Protein AF-A0A7S3C8H6-F1 (afdb_monomer_lite)

Foldseek 3Di:
DVVVVVVVVVVVVVVVVVVVVVVVVVVVVVVVVVVVVVVVVVVVVVVVVVVVVVVVVVLVVVVVVVVVVVVVVVVVVVVVVVVVVVVVVVVVVVVVVVVVVVVVVVVCLCPPPPNPPPDDDDDDDDDDDDDDDPDDDDDDDDDDDDDDDDDDDDDDDDDDDDDDDDDDDDPDPDDDDPCVVVVPDD

Organism: NCBI:txid1461544

Sequence (186 aa):
DGQLEDALVQLSAAIEKSDRVEREAAAARAECKLKDGKIAQMLQDLQQIRESNQALYKSKELLQRAMLEQVNDVRQRLDHAGNQNRELEATVYRQRETERVLKDMIRSTNNSPLAPRAVAPRQQPAAASVAEQLAFPSPVPGVAGPSPTFGAPTADPAVATTPAPAAAEDGSLHFPSLEQLAGIDK

Secondary structure (DSSP, 8-state):
-HHHHHHHHHHHHHHHHHHHHHHHHHHHHHHHHHHHHHHHHHHHHHHHHHHHHHHHHHHHHHHHHHHHHHHHHHHHHHHHHHHHHHHHHHHHHHHHHHHHHHHHHHHHHHTSTTS--------PPP-------------------PPPP------------PPPPPP-------PPPHHHHTT---

Radius of gyration: 49.17 Å; chains: 1; bounding box: 116×60×140 Å

pLDDT: mean 75.99, std 24.12, range [30.47, 98.06]

Structure (mmCIF, N/CA/C/O backbone):
data_AF-A0A7S3C8H6-F1
#
_entry.id   AF-A0A7S3C8H6-F1
#
loop_
_atom_site.group_PDB
_atom_site.id
_atom_site.type_symbol
_atom_site.label_atom_id
_atom_site.label_alt_id
_atom_site.label_comp_id
_atom_site.label_asym_id
_atom_site.label_entity_id
_atom_site.label_seq_id
_atom_site.pdbx_PDB_ins_code
_atom_site.Cartn_x
_atom_site.Cartn_y
_atom_site.Cartn_z
_atom_site.occupancy
_atom_site.B_iso_or_equiv
_atom_site.auth_seq_id
_atom_site.auth_comp_id
_atom_site.auth_asym_id
_atom_site.auth_atom_id
_atom_site.pdbx_PDB_model_num
ATOM 1 N N . ASP A 1 1 ? -44.732 -19.591 76.474 1.00 58.56 1 ASP A N 1
ATOM 2 C CA . ASP A 1 1 ? -43.485 -18.809 76.347 1.00 58.56 1 ASP A CA 1
ATOM 3 C C . ASP A 1 1 ? -42.562 -19.279 75.217 1.00 58.56 1 ASP A C 1
ATOM 5 O O . ASP A 1 1 ? -42.140 -18.430 74.450 1.00 58.56 1 ASP A O 1
ATOM 9 N N . GLY A 1 2 ? -42.352 -20.583 74.976 1.00 74.75 2 GLY A N 1
ATOM 10 C CA . GLY A 1 2 ? -41.420 -21.053 73.920 1.00 74.75 2 GLY A CA 1
ATOM 11 C C . GLY A 1 2 ? -41.734 -20.703 72.446 1.00 74.75 2 GLY A C 1
ATOM 12 O O . GLY A 1 2 ? -40.825 -20.667 71.629 1.00 74.75 2 GLY A O 1
ATOM 13 N N . GLN A 1 3 ? -42.982 -20.384 72.073 1.00 84.38 3 GLN A N 1
ATOM 14 C CA . GLN A 1 3 ? -43.323 -20.050 70.672 1.00 84.38 3 GLN A CA 1
ATOM 15 C C . GLN A 1 3 ? -42.787 -18.686 70.203 1.00 84.38 3 GLN A C 1
ATOM 17 O O . GLN A 1 3 ? -42.597 -18.479 69.006 1.00 84.38 3 GLN A O 1
ATOM 22 N N . LEU A 1 4 ? -42.566 -17.746 71.129 1.00 88.56 4 LEU A N 1
ATOM 23 C CA . LEU A 1 4 ? -42.051 -16.416 70.798 1.00 88.56 4 LEU A CA 1
ATOM 24 C C . LEU A 1 4 ? -40.545 -16.467 70.511 1.00 88.56 4 LEU A C 1
ATOM 26 O O . LEU A 1 4 ? -40.073 -15.829 69.575 1.00 88.56 4 LEU A O 1
ATOM 30 N N . GLU A 1 5 ? -39.802 -17.249 71.294 1.00 90.19 5 GLU A N 1
ATOM 31 C CA . GLU A 1 5 ? -38.362 -17.449 71.108 1.00 90.19 5 GLU A CA 1
ATOM 32 C C . GLU A 1 5 ? -38.074 -18.147 69.776 1.00 90.19 5 GLU A C 1
ATOM 34 O O . GLU A 1 5 ? -37.244 -17.665 69.007 1.00 90.19 5 GLU A O 1
ATOM 39 N N . ASP A 1 6 ? -38.835 -19.191 69.437 1.00 91.44 6 ASP A N 1
ATOM 40 C CA . ASP A 1 6 ? -38.729 -19.855 68.134 1.00 91.44 6 ASP A CA 1
ATOM 41 C C . ASP A 1 6 ? -39.028 -18.896 66.971 1.00 91.44 6 ASP A C 1
ATOM 43 O O . ASP A 1 6 ? -38.329 -18.908 65.955 1.00 91.44 6 ASP A O 1
ATOM 47 N N . ALA A 1 7 ? -40.031 -18.024 67.116 1.00 91.25 7 ALA A N 1
ATOM 48 C CA . ALA A 1 7 ? -40.353 -17.019 66.105 1.00 91.25 7 ALA A CA 1
ATOM 49 C C . ALA A 1 7 ? -39.234 -15.974 65.945 1.00 91.25 7 ALA A C 1
ATOM 51 O O . ALA A 1 7 ? -38.925 -15.577 64.822 1.00 91.25 7 ALA A O 1
ATOM 52 N N . LEU A 1 8 ? -38.594 -15.554 67.041 1.00 92.44 8 LEU A N 1
ATOM 53 C CA . LEU A 1 8 ? -37.462 -14.624 67.007 1.00 92.44 8 LEU A CA 1
ATOM 54 C C . LEU A 1 8 ? -36.222 -15.250 66.359 1.00 92.44 8 LEU A C 1
ATOM 56 O O . LEU A 1 8 ? -35.563 -14.588 65.559 1.00 92.44 8 LEU A O 1
ATOM 60 N N . VAL A 1 9 ? -35.939 -16.524 66.639 1.00 94.31 9 VAL A N 1
ATOM 61 C CA . VAL A 1 9 ? -34.836 -17.273 66.011 1.00 94.31 9 VAL A CA 1
ATOM 62 C C . VAL A 1 9 ? -35.085 -17.478 64.514 1.00 94.31 9 VAL A C 1
ATOM 64 O O . VAL A 1 9 ? -34.176 -17.337 63.696 1.00 94.31 9 VAL A O 1
ATOM 67 N N . GLN A 1 10 ? -36.324 -17.773 64.116 1.00 94.38 10 GLN A N 1
ATOM 68 C CA . GLN A 1 10 ? -36.679 -17.868 62.698 1.00 94.38 10 GLN A CA 1
ATOM 69 C C . GLN A 1 10 ? -36.576 -16.515 61.994 1.00 94.38 10 GLN A C 1
ATOM 71 O O . GLN A 1 10 ? -36.103 -16.452 60.858 1.00 94.38 10 GLN A O 1
ATOM 76 N N . LEU A 1 11 ? -36.978 -15.432 62.664 1.00 94.50 11 LEU A N 1
ATOM 77 C CA . LEU A 1 11 ? -36.871 -14.081 62.127 1.00 94.50 11 LEU A CA 1
ATOM 78 C C . LEU A 1 11 ? -35.406 -13.668 61.945 1.00 94.50 11 LEU A C 1
ATOM 80 O O . LEU A 1 11 ? -35.062 -13.146 60.888 1.00 94.50 11 LEU A O 1
ATOM 84 N N . SER A 1 12 ? -34.529 -13.940 62.918 1.00 94.38 12 SER A N 1
ATOM 85 C CA . SER A 1 12 ? -33.100 -13.629 62.788 1.00 94.38 12 SER A CA 1
ATOM 86 C C . SER A 1 12 ? -32.453 -14.424 61.653 1.00 94.38 12 SER A C 1
ATOM 88 O O . SER A 1 12 ? -31.771 -13.842 60.812 1.00 94.38 12 SER A O 1
ATOM 90 N N . ALA A 1 13 ? -32.751 -15.723 61.545 1.00 95.19 13 ALA A N 1
ATOM 91 C CA . ALA A 1 13 ? -32.271 -16.557 60.445 1.00 95.19 13 ALA A CA 1
ATOM 92 C C . ALA A 1 13 ? -32.800 -16.088 59.074 1.00 95.19 13 ALA A C 1
ATOM 94 O O . ALA A 1 13 ? -32.085 -16.147 58.070 1.00 95.19 13 ALA A O 1
ATOM 95 N N . ALA A 1 14 ? -34.043 -15.602 59.012 1.00 95.38 14 ALA A N 1
ATOM 96 C CA . ALA A 1 14 ? -34.623 -15.046 57.793 1.00 95.38 14 ALA A CA 1
ATOM 97 C C . ALA A 1 14 ? -33.958 -13.722 57.386 1.00 95.38 14 ALA A C 1
ATOM 99 O O . ALA A 1 14 ? -33.688 -13.530 56.200 1.00 95.38 14 ALA A O 1
ATOM 100 N N . ILE A 1 15 ? -33.648 -12.847 58.348 1.00 95.12 15 ILE A N 1
ATOM 101 C CA . ILE A 1 15 ? -32.925 -11.590 58.108 1.00 95.12 15 ILE A CA 1
ATOM 102 C C . ILE A 1 15 ? -31.514 -11.883 57.590 1.00 95.12 15 ILE A C 1
ATOM 104 O O . ILE A 1 15 ? -31.138 -11.378 56.537 1.00 95.12 15 ILE A O 1
ATOM 108 N N . GLU A 1 16 ? -30.765 -12.771 58.246 1.00 95.81 16 GLU A N 1
ATOM 109 C CA . GLU A 1 16 ? -29.417 -13.151 57.800 1.00 95.81 16 GLU A CA 1
ATOM 110 C C . GLU A 1 16 ? -29.418 -13.760 56.391 1.00 95.81 16 GLU A C 1
ATOM 112 O O . GLU A 1 16 ? -28.538 -13.479 55.570 1.00 95.81 16 GLU A O 1
ATOM 117 N N . LYS A 1 17 ? -30.430 -14.579 56.080 1.00 96.69 17 LYS A N 1
ATOM 118 C CA . LYS A 1 17 ? -30.614 -15.133 54.738 1.00 96.69 17 LYS A CA 1
ATOM 119 C C . LYS A 1 17 ? -30.948 -14.044 53.717 1.00 96.69 17 LYS A C 1
ATOM 121 O O . LYS A 1 17 ? -30.407 -14.090 52.614 1.00 96.69 17 LYS A O 1
ATOM 126 N N . SER A 1 18 ? -31.807 -13.086 54.067 1.00 95.81 18 SER A N 1
ATOM 127 C CA . SER A 1 18 ? -32.151 -11.949 53.203 1.00 95.81 18 SER A CA 1
ATOM 128 C C . SER A 1 18 ? -30.911 -11.120 52.883 1.00 95.81 18 SER A C 1
ATOM 130 O O . SER A 1 18 ? -30.583 -10.941 51.713 1.00 95.81 18 SER A O 1
ATOM 132 N N . ASP A 1 19 ? -30.149 -10.736 53.907 1.00 96.62 19 ASP A N 1
ATOM 133 C CA . ASP A 1 19 ? -28.896 -9.993 53.772 1.00 96.62 19 ASP A CA 1
ATOM 134 C C . ASP A 1 19 ? -27.895 -10.712 52.861 1.00 96.62 19 ASP A C 1
ATOM 136 O O . ASP A 1 19 ? -27.212 -10.098 52.036 1.00 96.62 19 ASP A O 1
ATOM 140 N N . ARG A 1 20 ? -27.787 -12.038 52.997 1.00 96.00 20 ARG A N 1
ATOM 141 C CA . ARG A 1 20 ? -26.909 -12.844 52.148 1.00 96.00 20 ARG A CA 1
ATOM 142 C C . ARG A 1 20 ? -27.362 -12.828 50.689 1.00 96.00 20 ARG A C 1
ATOM 144 O O . ARG A 1 20 ? -26.534 -12.595 49.809 1.00 96.00 20 ARG A O 1
ATOM 151 N N . VAL A 1 21 ? -28.653 -13.036 50.436 1.00 96.56 21 VAL A N 1
ATOM 152 C CA . VAL A 1 21 ? -29.222 -13.009 49.080 1.00 96.56 21 VAL A CA 1
ATOM 153 C C . VAL A 1 21 ? -29.066 -11.625 48.449 1.00 96.56 21 VAL A C 1
ATOM 155 O O . VAL A 1 21 ? -28.724 -11.526 47.272 1.00 96.56 21 VAL A O 1
ATOM 158 N N . GLU A 1 22 ? -29.244 -10.549 49.215 1.00 95.38 22 GLU A N 1
ATOM 159 C CA . GLU A 1 22 ? -29.047 -9.182 48.729 1.00 95.38 22 GLU A CA 1
ATOM 160 C C . GLU A 1 22 ? -27.595 -8.914 48.316 1.00 95.38 22 GLU A C 1
ATOM 162 O O . GLU A 1 22 ? -27.355 -8.347 47.245 1.00 95.38 22 GLU A O 1
ATOM 167 N N . ARG A 1 23 ? -26.615 -9.376 49.105 1.00 95.62 23 ARG A N 1
ATOM 168 C CA . ARG A 1 23 ? -25.189 -9.263 48.751 1.00 95.62 23 ARG A CA 1
ATOM 169 C C . ARG A 1 23 ? -24.839 -10.085 47.512 1.00 95.62 23 ARG A C 1
ATOM 171 O O . ARG A 1 23 ? -24.146 -9.579 46.630 1.00 95.62 23 ARG A O 1
ATOM 178 N N . GLU A 1 24 ? -25.329 -11.319 47.418 1.00 96.00 24 GLU A N 1
ATOM 179 C CA . GLU A 1 24 ? -25.112 -12.187 46.253 1.00 96.00 24 GLU A CA 1
ATOM 180 C C . GLU A 1 24 ? -25.743 -11.581 44.984 1.00 96.00 24 GLU A C 1
ATOM 182 O O . GLU A 1 24 ? -25.100 -11.521 43.934 1.00 96.00 24 GLU A O 1
ATOM 187 N N . ALA A 1 25 ? -26.953 -11.021 45.084 1.00 94.38 25 ALA A N 1
ATOM 188 C CA . ALA A 1 25 ? -27.612 -10.327 43.980 1.00 94.38 25 ALA A CA 1
ATOM 189 C C . ALA A 1 25 ? -26.869 -9.045 43.563 1.00 94.38 25 ALA A C 1
ATOM 191 O O . ALA A 1 25 ? -26.751 -8.756 42.368 1.00 94.38 25 ALA A O 1
ATOM 192 N N . ALA A 1 26 ? -26.345 -8.272 44.519 1.00 94.25 26 ALA A N 1
ATOM 193 C CA . ALA A 1 26 ? -25.532 -7.092 44.233 1.00 94.25 26 ALA A CA 1
ATOM 194 C C . ALA A 1 26 ? -24.217 -7.463 43.523 1.00 94.25 26 ALA A C 1
ATOM 196 O O . ALA A 1 26 ? -23.859 -6.822 42.531 1.00 94.25 26 ALA A O 1
ATOM 197 N N . ALA A 1 27 ? -23.544 -8.527 43.973 1.00 94.38 27 ALA A N 1
ATOM 198 C CA . ALA A 1 27 ? -22.334 -9.047 43.342 1.00 94.38 27 ALA A CA 1
ATOM 199 C C . ALA A 1 27 ? -22.601 -9.534 41.907 1.00 94.38 27 ALA A C 1
ATOM 201 O O . ALA A 1 27 ? -21.894 -9.133 40.983 1.00 94.38 27 ALA A O 1
ATOM 202 N N . ALA A 1 28 ? -23.673 -10.303 41.690 1.00 93.25 28 ALA A N 1
ATOM 203 C CA . ALA A 1 28 ? -24.062 -10.777 40.361 1.00 93.25 28 ALA A CA 1
ATOM 204 C C . ALA A 1 28 ? -24.385 -9.620 39.395 1.00 93.25 28 ALA A C 1
ATOM 206 O O . ALA A 1 28 ? -23.991 -9.645 38.226 1.00 93.25 28 ALA A O 1
ATOM 207 N N . ARG A 1 29 ? -25.055 -8.562 39.878 1.00 93.31 29 ARG A N 1
ATOM 208 C CA . ARG A 1 29 ? -25.313 -7.343 39.087 1.00 93.31 29 ARG A CA 1
ATOM 209 C C . ARG A 1 29 ? -24.022 -6.612 38.722 1.00 93.31 29 ARG A C 1
ATOM 211 O O . ARG A 1 29 ? -23.906 -6.125 37.598 1.00 93.31 29 ARG A O 1
ATOM 218 N N . ALA A 1 30 ? -23.066 -6.517 39.646 1.00 90.38 30 ALA A N 1
ATOM 219 C CA . ALA A 1 30 ? -21.764 -5.909 39.376 1.00 90.38 30 ALA A CA 1
ATOM 220 C C . ALA A 1 30 ? -20.972 -6.711 38.329 1.00 90.38 30 ALA A C 1
ATOM 222 O O . ALA A 1 30 ? -20.399 -6.126 37.411 1.00 90.38 30 ALA A O 1
ATOM 223 N N . GLU A 1 31 ? -21.006 -8.044 38.410 1.00 93.31 31 GLU A N 1
ATOM 224 C CA . GLU A 1 31 ? -20.368 -8.926 37.431 1.00 93.31 31 GLU A CA 1
ATOM 225 C C . GLU A 1 31 ? -20.998 -8.793 36.036 1.00 93.31 31 GLU A C 1
ATOM 227 O O . GLU A 1 31 ? -20.271 -8.705 35.046 1.00 93.31 31 GLU A O 1
ATOM 232 N N . CYS A 1 32 ? -22.332 -8.711 35.943 1.00 91.06 32 CYS A N 1
ATOM 233 C CA . CYS A 1 32 ? -23.019 -8.482 34.667 1.00 91.06 32 CYS A CA 1
ATOM 234 C C . CYS A 1 32 ? -22.600 -7.151 34.034 1.00 91.06 32 CYS A C 1
ATOM 236 O O . CYS A 1 32 ? -22.175 -7.141 32.885 1.00 91.06 32 CYS A O 1
ATOM 238 N N . LYS A 1 33 ? -22.591 -6.052 34.802 1.00 92.75 33 LYS A N 1
ATOM 239 C CA . LYS A 1 33 ? -22.133 -4.741 34.303 1.00 92.75 33 LYS A CA 1
ATOM 240 C C . LYS A 1 33 ? -20.695 -4.778 33.786 1.00 92.75 33 LYS A C 1
ATOM 242 O O . LYS A 1 33 ? -20.380 -4.150 32.779 1.00 92.75 33 LYS A O 1
ATOM 247 N N . LEU A 1 34 ? -19.814 -5.511 34.468 1.00 92.00 34 LEU A N 1
ATOM 248 C CA . LEU A 1 34 ? -18.423 -5.663 34.046 1.00 92.00 34 LEU A CA 1
ATOM 249 C C . LEU A 1 34 ? -18.308 -6.482 32.752 1.00 92.00 34 LEU A C 1
ATOM 251 O O . LEU A 1 34 ? -17.488 -6.156 31.893 1.00 92.00 34 LEU A O 1
ATOM 255 N N . LYS A 1 35 ? -19.134 -7.522 32.587 1.00 94.69 35 LYS A N 1
ATOM 256 C CA . LYS A 1 35 ? -19.230 -8.287 31.334 1.00 94.69 35 LYS A CA 1
ATOM 257 C C . LYS A 1 35 ? -19.767 -7.424 30.192 1.00 94.69 35 LYS A C 1
ATOM 259 O O . LYS A 1 35 ? -19.157 -7.422 29.127 1.00 94.69 35 LYS A O 1
ATOM 264 N N . ASP A 1 36 ? -20.813 -6.639 30.428 1.00 93.69 36 ASP A N 1
ATOM 265 C CA . ASP A 1 36 ? -21.378 -5.724 29.431 1.00 93.69 36 ASP A CA 1
ATOM 266 C C . ASP A 1 36 ? -20.353 -4.672 28.990 1.00 93.69 36 ASP A C 1
ATOM 268 O O . ASP A 1 36 ? -20.195 -4.421 27.797 1.00 93.69 36 ASP A O 1
ATOM 272 N N . GLY A 1 37 ? -19.576 -4.126 29.933 1.00 95.00 37 GLY A N 1
ATOM 273 C CA . GLY A 1 37 ? -18.468 -3.219 29.627 1.00 95.00 37 GLY A CA 1
ATOM 274 C C . GLY A 1 37 ? -17.391 -3.864 28.746 1.00 95.00 37 GLY A C 1
ATOM 275 O O . GLY A 1 37 ? -16.933 -3.253 27.784 1.00 95.00 37 GLY A O 1
ATOM 276 N N . LYS A 1 38 ? -17.024 -5.126 29.015 1.00 96.31 38 LYS A N 1
ATOM 277 C CA . LYS A 1 38 ? -16.085 -5.881 28.165 1.00 96.31 38 LYS A CA 1
ATOM 278 C C . LYS A 1 38 ? -16.643 -6.135 26.766 1.00 96.31 38 LYS A C 1
ATOM 280 O O . LYS A 1 38 ? -15.900 -6.025 25.796 1.00 96.31 38 LYS A O 1
ATOM 285 N N . ILE A 1 39 ? -17.932 -6.456 26.653 1.00 95.69 39 ILE A N 1
ATOM 286 C CA . ILE A 1 39 ? -18.596 -6.655 25.358 1.00 95.69 39 ILE A CA 1
ATOM 287 C C . ILE A 1 39 ? -18.603 -5.345 24.565 1.00 95.69 39 ILE A C 1
ATOM 289 O O . ILE A 1 39 ? -18.250 -5.352 23.389 1.00 95.69 39 ILE A O 1
ATOM 293 N N . ALA A 1 40 ? -18.938 -4.220 25.202 1.00 95.88 40 ALA A N 1
ATOM 294 C CA . ALA A 1 40 ? -18.907 -2.908 24.561 1.00 95.88 40 ALA A CA 1
ATOM 295 C C . ALA A 1 40 ? -17.503 -2.558 24.041 1.00 95.88 40 ALA A C 1
ATOM 297 O O . ALA A 1 40 ? -17.369 -2.151 22.887 1.00 95.88 40 ALA A O 1
ATOM 298 N N . GLN A 1 41 ? -16.459 -2.802 24.843 1.00 96.44 41 GLN A N 1
ATOM 299 C CA . GLN A 1 41 ? -15.074 -2.600 24.413 1.00 96.44 41 GLN A CA 1
ATOM 300 C C . GLN A 1 41 ? -14.710 -3.499 23.224 1.00 96.44 41 GLN A C 1
ATOM 302 O O . GLN A 1 41 ? -14.204 -3.010 22.221 1.00 96.44 41 GLN A O 1
ATOM 307 N N . MET A 1 42 ? -15.031 -4.797 23.285 1.00 96.12 42 MET A N 1
ATOM 308 C CA . MET A 1 42 ? -14.771 -5.719 22.172 1.00 96.12 42 MET A CA 1
ATOM 309 C C . MET A 1 42 ? -15.471 -5.290 20.878 1.00 96.12 42 MET A C 1
ATOM 311 O O . MET A 1 42 ? -14.911 -5.448 19.795 1.00 96.12 42 MET A O 1
ATOM 315 N N . LEU A 1 43 ? -16.695 -4.762 20.964 1.00 97.00 43 LEU A N 1
ATOM 316 C CA . LEU A 1 43 ? -17.415 -4.253 19.795 1.00 97.00 43 LEU A CA 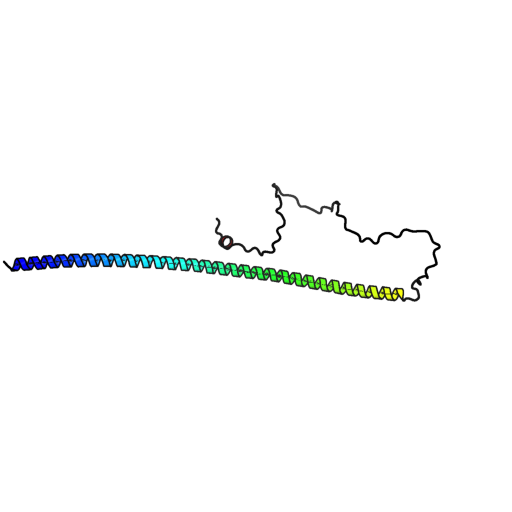1
ATOM 317 C C . LEU A 1 43 ? -16.726 -3.021 19.199 1.00 97.00 43 LEU A C 1
ATOM 319 O O . LEU A 1 43 ? -16.610 -2.933 17.976 1.00 97.00 43 LEU A O 1
ATOM 323 N N . GLN A 1 44 ? -16.232 -2.113 20.043 1.00 97.31 44 GLN A N 1
ATOM 324 C CA . GLN A 1 44 ? -15.459 -0.953 19.605 1.00 97.31 44 GLN A CA 1
ATOM 325 C C . GLN A 1 44 ? -14.141 -1.374 18.940 1.00 97.31 44 GLN A C 1
ATOM 327 O O . GLN A 1 44 ? -13.836 -0.908 17.841 1.00 97.31 44 GLN A O 1
ATOM 332 N N . ASP A 1 45 ? -13.409 -2.313 19.542 1.00 97.00 45 ASP A N 1
ATOM 333 C CA . ASP A 1 45 ? -12.158 -2.839 18.990 1.00 97.00 45 ASP A CA 1
ATOM 334 C C . ASP A 1 45 ? -12.398 -3.508 17.626 1.00 97.00 45 ASP A C 1
ATOM 336 O O . ASP A 1 45 ? -11.672 -3.264 16.661 1.00 97.00 45 ASP A O 1
ATOM 340 N N . LEU A 1 46 ? -13.464 -4.311 17.498 1.00 96.88 46 LEU A N 1
ATOM 341 C CA . LEU A 1 46 ? -13.847 -4.931 16.226 1.00 96.88 46 LEU A CA 1
ATOM 342 C C . LEU A 1 46 ? -14.190 -3.896 15.153 1.00 96.88 46 LEU A C 1
ATOM 344 O O . LEU A 1 46 ? -13.865 -4.102 13.981 1.00 96.88 46 LEU A O 1
ATOM 348 N N . GLN A 1 47 ? -14.844 -2.796 15.524 1.00 97.50 47 GLN A N 1
ATOM 349 C CA . GLN A 1 47 ? -15.125 -1.709 14.594 1.00 97.50 47 GLN A CA 1
ATOM 350 C C . GLN A 1 47 ? -13.833 -1.026 14.132 1.00 97.50 47 GLN A C 1
ATOM 352 O O . GLN A 1 47 ? -13.621 -0.893 12.926 1.00 97.50 47 GLN A O 1
ATOM 357 N N . GLN A 1 48 ? -12.930 -0.698 15.056 1.00 97.44 48 GLN A N 1
ATOM 358 C CA . GLN A 1 48 ? -11.641 -0.091 14.726 1.00 97.44 48 GLN A CA 1
ATOM 359 C C . GLN A 1 48 ? -10.791 -1.007 13.830 1.00 97.44 48 GLN A C 1
ATOM 361 O O . GLN A 1 48 ? -10.186 -0.551 12.859 1.00 97.44 48 GLN A O 1
ATOM 366 N N . ILE A 1 49 ? -10.791 -2.318 14.093 1.00 96.94 49 ILE A N 1
ATOM 367 C CA . ILE A 1 49 ? -10.118 -3.312 13.246 1.00 96.94 49 ILE A CA 1
ATOM 368 C C . ILE A 1 49 ? -10.722 -3.326 11.836 1.00 96.94 49 ILE A C 1
ATOM 370 O O . ILE A 1 49 ? -9.985 -3.418 10.852 1.00 96.94 49 ILE A O 1
ATOM 374 N N . ARG A 1 50 ? -12.050 -3.241 11.696 1.00 97.50 50 ARG A N 1
ATOM 375 C CA . ARG A 1 50 ? -12.701 -3.185 10.375 1.00 97.50 50 ARG A CA 1
ATOM 376 C C . ARG A 1 50 ? -12.313 -1.925 9.608 1.00 97.50 50 ARG A C 1
ATOM 378 O O . ARG A 1 50 ? -11.967 -2.027 8.433 1.00 97.50 50 ARG A O 1
ATOM 385 N N . GLU A 1 51 ? -12.331 -0.771 10.265 1.00 96.50 51 GLU A N 1
ATOM 386 C CA . GLU A 1 51 ? -11.950 0.515 9.668 1.00 96.50 51 GLU A CA 1
ATOM 387 C C . GLU A 1 51 ? -10.472 0.519 9.246 1.00 96.50 51 GLU A C 1
ATOM 389 O O . GLU A 1 51 ? -10.148 0.874 8.110 1.00 96.50 51 GLU A O 1
ATOM 394 N N . SER A 1 52 ? -9.583 0.019 10.111 1.00 96.75 52 SER A N 1
ATOM 395 C CA . SER A 1 52 ? -8.156 -0.145 9.814 1.00 96.75 52 SER A CA 1
ATOM 396 C C . SER A 1 52 ? -7.925 -1.062 8.609 1.00 96.75 52 SER A C 1
ATOM 398 O O . SER A 1 52 ? -7.212 -0.694 7.674 1.00 96.75 52 SER A O 1
ATOM 400 N N . ASN A 1 53 ? -8.592 -2.219 8.562 1.00 97.56 53 ASN A N 1
ATOM 401 C CA . ASN A 1 53 ? -8.498 -3.121 7.415 1.00 97.56 53 ASN A CA 1
ATOM 402 C C . ASN A 1 53 ? -9.006 -2.466 6.126 1.00 97.56 53 ASN A C 1
ATOM 404 O O . ASN A 1 53 ? -8.381 -2.612 5.077 1.00 97.56 53 ASN A O 1
ATOM 408 N N . GLN A 1 54 ? -10.107 -1.714 6.180 1.00 96.94 54 GLN A N 1
ATOM 409 C CA . GLN A 1 54 ? -10.620 -1.002 5.011 1.00 96.94 54 GLN A CA 1
ATOM 410 C C . GLN A 1 54 ? -9.615 0.036 4.488 1.00 96.94 54 GLN A C 1
ATOM 412 O O . GLN A 1 54 ? -9.438 0.156 3.273 1.00 96.94 54 GLN A O 1
ATOM 417 N N . ALA A 1 55 ? -8.939 0.764 5.379 1.00 94.69 55 ALA A N 1
ATOM 418 C CA . ALA A 1 55 ? -7.879 1.697 5.005 1.00 94.69 55 ALA A CA 1
ATOM 419 C C . ALA A 1 55 ? -6.686 0.975 4.355 1.00 94.69 55 ALA A C 1
ATOM 421 O O . ALA A 1 55 ? -6.207 1.407 3.304 1.00 94.69 55 ALA A O 1
ATOM 422 N N . LEU A 1 56 ? -6.267 -0.165 4.914 1.00 96.25 56 LEU A N 1
ATOM 423 C CA . LEU A 1 56 ? -5.204 -0.997 4.344 1.00 96.25 56 LEU A CA 1
ATOM 424 C C . LEU A 1 56 ? -5.555 -1.505 2.942 1.00 96.25 56 LEU A C 1
ATOM 426 O O . LEU A 1 56 ? -4.711 -1.450 2.049 1.00 96.25 56 LEU A O 1
ATOM 430 N N . TYR A 1 57 ? -6.795 -1.946 2.708 1.00 97.00 57 TYR A N 1
ATOM 431 C CA . TYR A 1 57 ? -7.230 -2.369 1.373 1.00 97.00 57 TYR A CA 1
ATOM 432 C C . TYR A 1 57 ? -7.177 -1.225 0.357 1.00 97.00 57 TYR A C 1
ATOM 434 O O . TYR A 1 57 ? -6.638 -1.408 -0.733 1.00 97.00 57 TYR A O 1
ATOM 442 N N . LYS A 1 58 ? -7.658 -0.032 0.724 1.00 96.56 58 LYS A N 1
ATOM 443 C CA . LYS A 1 58 ? -7.587 1.151 -0.148 1.00 96.56 58 LYS A CA 1
ATOM 444 C C . LYS A 1 58 ? -6.140 1.532 -0.470 1.00 96.56 58 LYS A C 1
ATOM 446 O O . LYS A 1 58 ? -5.813 1.765 -1.630 1.00 96.56 58 LYS A O 1
ATOM 451 N N . SER A 1 59 ? -5.269 1.554 0.539 1.00 96.00 59 SER A N 1
ATOM 452 C CA . SER A 1 59 ? -3.842 1.846 0.359 1.00 96.00 59 SER A CA 1
ATOM 453 C C . SER A 1 59 ? -3.163 0.810 -0.542 1.00 96.00 59 SER A C 1
ATOM 455 O O . SER A 1 59 ? -2.447 1.176 -1.473 1.00 96.00 59 SER A O 1
ATOM 457 N N . LYS A 1 60 ? -3.462 -0.481 -0.344 1.00 96.94 60 LYS A N 1
ATOM 458 C CA . LYS A 1 60 ? -2.972 -1.567 -1.199 1.00 96.94 60 LYS A CA 1
ATOM 459 C C . LYS A 1 60 ? -3.392 -1.377 -2.656 1.00 96.94 60 LYS A C 1
ATOM 461 O O . LYS A 1 60 ? -2.557 -1.532 -3.540 1.00 96.94 60 LYS A O 1
ATOM 466 N N . GLU A 1 61 ? -4.655 -1.053 -2.919 1.00 97.06 61 GLU A N 1
ATOM 467 C CA . GLU A 1 61 ? -5.134 -0.825 -4.288 1.00 97.06 61 GLU A CA 1
ATOM 468 C C . GLU A 1 61 ? -4.446 0.372 -4.949 1.00 97.06 61 GLU A C 1
ATOM 470 O O . GLU A 1 61 ? -4.057 0.290 -6.114 1.00 97.06 61 GLU A O 1
ATOM 475 N N . LEU A 1 62 ? -4.260 1.470 -4.212 1.00 96.75 62 LEU A N 1
ATOM 476 C CA . LEU A 1 62 ? -3.542 2.644 -4.711 1.00 96.75 62 LEU A CA 1
ATOM 477 C C . LEU A 1 62 ? -2.086 2.312 -5.040 1.00 96.75 62 LEU A C 1
ATOM 479 O O . LEU A 1 62 ? -1.619 2.646 -6.127 1.00 96.75 62 LEU A O 1
ATOM 483 N N . LEU A 1 63 ? -1.398 1.591 -4.152 1.00 97.62 63 LEU A N 1
ATOM 484 C CA . LEU A 1 63 ? -0.029 1.143 -4.390 1.00 97.62 63 LEU A CA 1
ATOM 485 C C . LEU A 1 63 ? 0.054 0.234 -5.620 1.00 97.62 63 LEU A C 1
ATOM 487 O O . LEU A 1 63 ? 0.922 0.420 -6.466 1.00 97.62 63 LEU A O 1
ATOM 491 N N . GLN A 1 64 ? -0.868 -0.720 -5.761 1.00 97.88 64 GLN A N 1
ATOM 492 C CA . GLN A 1 64 ? -0.910 -1.602 -6.928 1.00 97.88 64 GLN A CA 1
ATOM 493 C C . GLN A 1 64 ? -1.119 -0.821 -8.231 1.00 97.88 64 GLN A C 1
ATOM 495 O O . GLN A 1 64 ? -0.474 -1.134 -9.231 1.00 97.88 64 GLN A O 1
ATOM 500 N N . ARG A 1 65 ? -1.971 0.212 -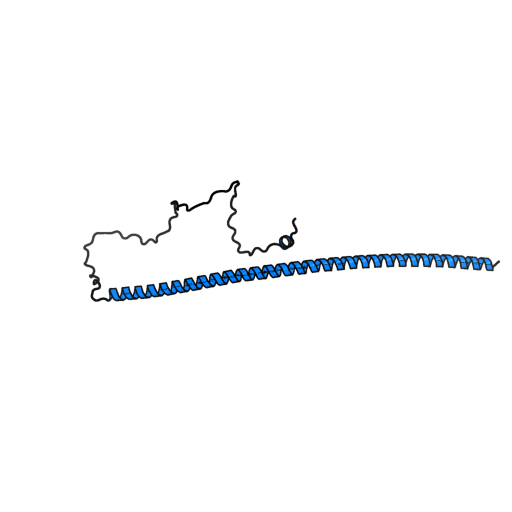8.229 1.00 97.56 65 ARG A N 1
ATOM 501 C CA . ARG A 1 65 ? -2.156 1.093 -9.393 1.00 97.56 65 ARG A CA 1
ATOM 502 C C . ARG A 1 65 ? -0.881 1.868 -9.722 1.00 97.56 65 ARG A C 1
ATOM 504 O O . ARG A 1 65 ? -0.450 1.819 -10.868 1.00 97.56 65 ARG A O 1
ATOM 511 N N . ALA A 1 66 ? -0.252 2.490 -8.725 1.00 96.56 66 ALA A N 1
ATOM 512 C CA . ALA A 1 66 ? 1.004 3.219 -8.903 1.00 96.56 66 ALA A CA 1
ATOM 513 C C . ALA A 1 66 ? 2.132 2.314 -9.432 1.00 96.56 66 ALA A C 1
ATOM 515 O O . ALA A 1 66 ? 2.871 2.696 -10.335 1.00 96.56 66 ALA A O 1
ATOM 516 N N . MET A 1 67 ? 2.233 1.079 -8.930 1.00 97.75 67 MET A N 1
ATOM 517 C CA . MET A 1 67 ? 3.208 0.104 -9.428 1.00 97.75 67 MET A CA 1
ATOM 518 C C . MET A 1 67 ? 2.954 -0.271 -10.892 1.00 97.75 67 MET A C 1
ATOM 520 O O . MET A 1 67 ? 3.899 -0.356 -11.672 1.00 97.75 67 MET A O 1
ATOM 524 N N . LEU A 1 68 ? 1.696 -0.498 -11.282 1.00 98.00 68 LEU A N 1
ATOM 525 C CA . LEU A 1 68 ? 1.352 -0.820 -12.670 1.00 98.00 68 LEU A CA 1
ATOM 526 C C . LEU A 1 68 ? 1.647 0.345 -13.620 1.00 98.00 68 LEU A C 1
ATOM 528 O O . LEU A 1 68 ? 2.148 0.116 -14.720 1.00 98.00 68 LEU A O 1
ATOM 532 N N . GLU A 1 69 ? 1.368 1.573 -13.190 1.00 97.81 69 GLU A N 1
ATOM 533 C CA . GLU A 1 69 ? 1.702 2.787 -13.934 1.00 97.81 69 GLU A CA 1
ATOM 534 C C . GLU A 1 69 ? 3.217 2.905 -14.134 1.00 97.81 69 GLU A C 1
ATOM 536 O O . GLU A 1 69 ? 3.680 2.993 -15.269 1.00 97.81 69 GLU A O 1
ATOM 541 N N . GLN A 1 70 ? 4.003 2.744 -13.067 1.00 97.44 70 GLN A N 1
ATOM 542 C CA . GLN A 1 70 ? 5.462 2.792 -13.148 1.00 97.44 70 GLN A CA 1
ATOM 543 C C . GLN A 1 70 ? 6.041 1.689 -14.047 1.00 97.44 70 GLN A C 1
ATOM 545 O O . GLN A 1 70 ? 6.963 1.937 -14.826 1.00 97.44 70 GLN A O 1
ATOM 550 N N . VAL A 1 71 ? 5.505 0.465 -13.980 1.00 98.00 71 VAL A N 1
ATOM 551 C CA . VAL A 1 71 ? 5.923 -0.631 -14.870 1.00 98.00 71 VAL A CA 1
ATOM 552 C C . VAL A 1 71 ? 5.601 -0.301 -16.329 1.00 98.00 71 VAL A C 1
ATOM 554 O O . VAL A 1 71 ? 6.417 -0.572 -17.212 1.00 98.00 71 VAL A O 1
ATOM 557 N N . ASN A 1 72 ? 4.441 0.300 -16.600 1.00 98.06 72 ASN A N 1
ATOM 558 C CA . ASN A 1 72 ? 4.071 0.717 -17.949 1.00 98.06 72 ASN A CA 1
ATOM 559 C C . ASN A 1 72 ? 4.991 1.831 -18.472 1.00 98.06 72 ASN A C 1
ATOM 561 O O . ASN A 1 72 ? 5.440 1.756 -19.614 1.00 98.06 72 ASN A O 1
ATOM 565 N N . ASP A 1 73 ? 5.335 2.807 -17.635 1.00 97.88 73 ASP A N 1
ATOM 566 C CA . ASP A 1 73 ? 6.268 3.880 -17.985 1.00 97.88 73 ASP A CA 1
ATOM 567 C C . ASP A 1 73 ? 7.658 3.337 -18.316 1.00 97.88 73 ASP A C 1
ATOM 569 O O . ASP A 1 73 ? 8.257 3.697 -19.333 1.00 97.88 73 ASP A O 1
ATOM 573 N N . VAL A 1 74 ? 8.171 2.425 -17.484 1.00 98.00 74 VAL A N 1
ATOM 574 C CA . VAL A 1 74 ? 9.456 1.759 -17.729 1.00 98.00 74 VAL A CA 1
ATOM 575 C C . VAL A 1 74 ? 9.408 0.966 -19.032 1.00 98.00 74 VAL A C 1
ATOM 577 O O . VAL A 1 74 ? 10.344 1.056 -19.827 1.00 98.00 74 VAL A O 1
ATOM 580 N N . ARG A 1 75 ? 8.313 0.243 -19.299 1.00 98.00 75 ARG A N 1
ATOM 581 C CA . ARG A 1 75 ? 8.128 -0.487 -20.560 1.00 98.00 75 ARG A CA 1
ATOM 582 C C . ARG A 1 75 ? 8.168 0.454 -21.763 1.00 98.00 75 ARG A C 1
ATOM 584 O O . ARG A 1 75 ? 8.908 0.189 -22.701 1.00 98.00 75 ARG A O 1
ATOM 591 N N . GLN A 1 76 ? 7.438 1.568 -21.727 1.00 97.81 76 GLN A N 1
ATOM 592 C CA . GLN A 1 76 ? 7.418 2.534 -22.832 1.00 97.81 76 GLN A CA 1
ATOM 593 C C . GLN A 1 76 ? 8.802 3.138 -23.098 1.00 97.81 76 GLN A C 1
ATOM 595 O O . GLN A 1 76 ? 9.210 3.277 -24.252 1.00 97.81 76 GLN A O 1
ATOM 600 N N . ARG A 1 77 ? 9.555 3.457 -22.038 1.00 97.06 77 ARG A N 1
ATOM 601 C CA . ARG A 1 77 ? 10.940 3.935 -22.166 1.00 97.06 77 ARG A CA 1
ATOM 602 C C . ARG A 1 77 ? 11.852 2.867 -22.763 1.00 97.06 77 ARG A C 1
ATOM 604 O O . ARG A 1 77 ? 12.683 3.191 -23.608 1.00 97.06 77 ARG A O 1
ATOM 611 N N . LEU A 1 78 ? 11.682 1.609 -22.357 1.00 97.94 78 LEU A N 1
ATOM 612 C CA . LEU A 1 78 ? 12.440 0.484 -22.898 1.00 97.94 78 LEU A CA 1
ATOM 613 C C . LEU A 1 78 ? 12.131 0.256 -24.383 1.00 97.94 78 LEU A C 1
ATOM 615 O O . LEU A 1 78 ? 13.056 0.076 -25.170 1.00 97.94 78 LEU A O 1
ATOM 619 N N . ASP A 1 79 ? 10.861 0.324 -24.782 1.00 97.94 79 ASP A N 1
ATOM 620 C CA . ASP A 1 79 ? 10.445 0.200 -26.182 1.00 97.94 79 ASP A CA 1
ATOM 621 C C . ASP A 1 79 ? 11.040 1.330 -27.036 1.00 97.94 79 ASP A C 1
ATOM 623 O O . ASP A 1 79 ? 11.560 1.092 -28.130 1.00 97.94 79 ASP A O 1
ATOM 627 N N . HIS A 1 80 ? 11.030 2.563 -26.517 1.00 97.50 80 HIS A N 1
ATOM 628 C CA . HIS A 1 80 ? 11.646 3.706 -27.185 1.00 97.50 80 HIS A CA 1
ATOM 629 C C . HIS A 1 80 ? 13.160 3.525 -27.356 1.00 97.50 80 HIS A C 1
ATOM 631 O O . HIS A 1 80 ? 13.674 3.677 -28.466 1.00 97.50 80 HIS A O 1
ATOM 637 N N . ALA A 1 81 ? 13.864 3.132 -26.291 1.00 96.50 81 ALA A N 1
ATOM 638 C CA . ALA A 1 81 ? 15.294 2.833 -26.345 1.00 96.50 81 ALA A CA 1
ATOM 639 C C . ALA A 1 81 ? 15.602 1.672 -27.308 1.00 96.50 81 ALA A C 1
ATOM 641 O O . ALA A 1 81 ? 16.589 1.713 -28.042 1.00 96.50 81 ALA A O 1
ATOM 642 N N . GLY A 1 82 ? 14.732 0.659 -27.365 1.00 98.00 82 GLY A N 1
ATOM 643 C CA . GLY A 1 82 ? 14.840 -0.454 -28.304 1.00 98.00 82 GLY A CA 1
ATOM 644 C C . GLY A 1 82 ? 14.749 -0.009 -29.765 1.00 98.00 82 GLY A C 1
ATOM 645 O O . GLY A 1 82 ? 15.522 -0.479 -30.600 1.00 98.00 82 GLY A O 1
ATOM 646 N N . ASN A 1 83 ? 13.856 0.931 -30.079 1.00 97.56 83 ASN A N 1
ATOM 647 C CA . ASN A 1 83 ? 13.749 1.499 -31.424 1.00 97.56 83 ASN A CA 1
ATOM 648 C C . ASN A 1 83 ? 14.977 2.340 -31.788 1.00 97.56 83 ASN A C 1
ATOM 650 O O . ASN A 1 83 ? 15.550 2.134 -32.857 1.00 97.56 83 ASN A O 1
ATOM 654 N N . GLN A 1 84 ? 15.436 3.203 -30.878 1.00 97.06 84 GLN A N 1
ATOM 655 C CA . GLN A 1 84 ? 16.666 3.977 -31.076 1.00 97.06 84 GLN A CA 1
ATOM 656 C C . GLN A 1 84 ? 17.877 3.068 -31.317 1.00 97.06 84 GLN A C 1
ATOM 658 O O . GLN A 1 84 ? 18.688 3.330 -32.204 1.00 97.06 84 GLN A O 1
ATOM 663 N N . ASN A 1 85 ? 17.989 1.961 -30.578 1.00 97.06 85 ASN A N 1
ATOM 664 C CA . ASN A 1 85 ? 19.092 1.025 -30.763 1.00 97.06 85 ASN A CA 1
ATOM 665 C C . ASN A 1 85 ? 19.050 0.348 -32.145 1.00 97.06 85 ASN A C 1
ATOM 667 O O . ASN A 1 85 ? 20.071 0.269 -32.823 1.00 97.06 85 ASN A O 1
ATOM 671 N N . ARG A 1 86 ? 17.866 -0.059 -32.624 1.00 97.31 86 ARG A N 1
ATOM 672 C CA . ARG A 1 86 ? 17.712 -0.606 -33.988 1.00 97.31 86 ARG A CA 1
ATOM 673 C C . ARG A 1 86 ? 18.107 0.404 -35.066 1.00 97.31 86 ARG A C 1
ATOM 675 O O . ARG A 1 86 ? 18.725 0.032 -36.064 1.00 97.31 86 ARG A O 1
ATOM 682 N N . GLU A 1 87 ? 17.767 1.678 -34.882 1.00 96.88 87 GLU A N 1
ATOM 683 C CA . GLU A 1 87 ? 18.179 2.745 -35.799 1.00 96.88 87 GLU A CA 1
ATOM 684 C C . GLU A 1 87 ? 19.704 2.915 -35.813 1.00 96.88 87 GLU A C 1
ATOM 686 O O . GLU A 1 87 ? 20.311 2.976 -36.888 1.00 96.88 87 GLU A O 1
ATOM 691 N N . LEU A 1 88 ? 20.341 2.910 -34.638 1.00 96.56 88 LEU A N 1
ATOM 692 C CA . LEU A 1 88 ? 21.797 2.959 -34.515 1.00 96.56 88 LEU A CA 1
ATOM 693 C C . LEU A 1 88 ? 22.458 1.753 -35.189 1.00 96.56 88 LEU A C 1
ATOM 695 O O . LEU A 1 88 ? 23.354 1.941 -36.012 1.00 96.56 88 LEU A O 1
ATOM 699 N N . GLU A 1 89 ? 21.979 0.534 -34.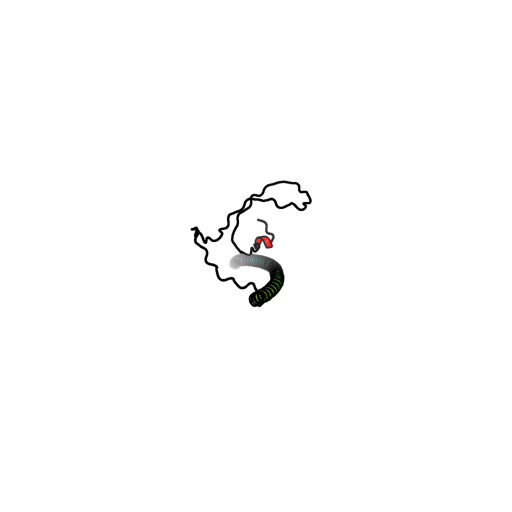946 1.00 97.06 89 GLU A N 1
ATOM 700 C CA . GLU A 1 89 ? 22.470 -0.677 -35.613 1.00 97.06 89 GLU A CA 1
ATOM 701 C C . GLU A 1 89 ? 22.388 -0.560 -37.144 1.00 97.06 89 GLU A C 1
ATOM 703 O O . GLU A 1 89 ? 23.358 -0.860 -37.848 1.00 97.06 89 GLU A O 1
ATOM 708 N N . ALA A 1 90 ? 21.276 -0.040 -37.674 1.00 97.00 90 ALA A N 1
ATOM 709 C CA . ALA A 1 90 ? 21.105 0.181 -39.108 1.00 97.00 90 ALA A CA 1
ATOM 710 C C . ALA A 1 90 ? 22.071 1.239 -39.673 1.00 97.00 90 ALA A C 1
ATOM 712 O O . ALA A 1 90 ? 22.523 1.129 -40.819 1.00 97.00 90 ALA A O 1
ATOM 713 N N . THR A 1 91 ? 22.398 2.283 -38.906 1.00 96.19 91 THR A N 1
ATOM 714 C CA . THR A 1 91 ? 23.402 3.278 -39.325 1.00 96.19 91 THR A CA 1
ATOM 715 C C . THR A 1 91 ? 24.816 2.708 -39.292 1.00 96.19 91 THR A C 1
ATOM 717 O O . THR A 1 91 ? 25.546 2.876 -40.267 1.00 96.19 91 THR A O 1
ATOM 720 N N . VAL A 1 92 ? 25.179 1.958 -38.249 1.00 97.44 92 VAL A N 1
ATOM 721 C CA . VAL A 1 92 ? 26.483 1.288 -38.137 1.00 97.44 92 VAL A CA 1
ATOM 722 C C . VAL A 1 92 ? 26.669 0.279 -39.266 1.00 97.44 92 VAL A C 1
ATOM 724 O O . VAL A 1 92 ? 27.737 0.230 -39.875 1.00 97.44 92 VAL A O 1
ATOM 727 N N . TYR A 1 93 ? 25.636 -0.499 -39.596 1.00 97.25 93 TYR A N 1
ATOM 728 C CA . TYR A 1 93 ? 25.687 -1.418 -40.731 1.00 97.25 93 TYR A CA 1
ATOM 729 C C . TYR A 1 93 ? 25.963 -0.676 -42.046 1.00 97.25 93 TYR A C 1
ATOM 731 O O . TYR A 1 93 ? 26.886 -1.040 -42.775 1.00 97.25 93 TYR A O 1
ATOM 739 N N . ARG A 1 94 ? 25.229 0.414 -42.315 1.00 96.62 94 ARG A N 1
ATOM 740 C CA . ARG A 1 94 ? 25.462 1.259 -43.498 1.00 96.62 94 ARG A CA 1
ATOM 741 C C . ARG A 1 94 ? 26.873 1.844 -43.517 1.00 96.62 94 ARG A C 1
ATOM 743 O O . ARG A 1 94 ? 27.519 1.813 -44.558 1.00 96.62 94 ARG A O 1
ATOM 750 N N . GLN A 1 95 ? 27.381 2.315 -42.380 1.00 96.44 95 GLN A N 1
ATOM 751 C CA . GLN A 1 95 ? 28.745 2.837 -42.273 1.00 96.44 95 GLN A CA 1
ATOM 752 C C . GLN A 1 95 ? 29.794 1.765 -42.585 1.00 96.44 95 GLN A C 1
ATOM 754 O O . GLN A 1 95 ? 30.699 2.013 -43.379 1.00 96.44 95 GLN A O 1
ATOM 759 N N . ARG A 1 96 ? 29.645 0.552 -42.041 1.00 96.69 96 ARG A N 1
ATOM 760 C CA . ARG A 1 96 ? 30.540 -0.579 -42.342 1.00 96.69 96 ARG A CA 1
ATOM 761 C C . ARG A 1 96 ? 30.512 -0.959 -43.821 1.00 96.69 96 ARG A C 1
ATOM 763 O O . ARG A 1 96 ? 31.554 -1.297 -44.379 1.00 96.69 96 ARG A O 1
ATOM 770 N N . GLU A 1 97 ? 29.348 -0.883 -44.464 1.00 96.00 97 GLU A N 1
ATOM 771 C CA . GLU A 1 97 ? 29.233 -1.099 -45.909 1.00 96.00 97 GLU A CA 1
ATOM 772 C C . GLU A 1 97 ? 29.987 -0.021 -46.690 1.00 96.00 97 GLU A C 1
ATOM 774 O O . GLU A 1 97 ? 30.821 -0.336 -47.536 1.00 96.00 97 GLU A O 1
ATOM 779 N N . THR A 1 98 ? 29.767 1.254 -46.357 1.00 95.62 98 THR A N 1
ATOM 780 C CA . THR A 1 98 ? 30.484 2.360 -47.008 1.00 95.62 98 THR A CA 1
ATOM 781 C C . THR A 1 98 ? 31.993 2.275 -46.788 1.00 95.62 98 THR A C 1
ATOM 783 O O . THR A 1 98 ? 32.762 2.536 -47.710 1.00 95.62 98 THR A O 1
ATOM 786 N N . GLU A 1 99 ? 32.431 1.840 -45.604 1.00 95.31 99 GLU A N 1
ATOM 787 C CA . GLU A 1 99 ? 33.839 1.613 -45.292 1.00 95.31 99 GLU A CA 1
ATOM 788 C C . GLU A 1 99 ? 34.420 0.479 -46.147 1.00 95.31 99 GLU A C 1
ATOM 790 O O . GLU A 1 99 ? 35.535 0.605 -46.657 1.00 95.31 99 GLU A O 1
ATOM 795 N N . ARG A 1 100 ? 33.674 -0.618 -46.345 1.00 96.62 100 ARG A N 1
ATOM 796 C CA . ARG A 1 100 ? 34.094 -1.716 -47.227 1.00 96.62 100 ARG A CA 1
ATOM 797 C C . ARG A 1 100 ? 34.252 -1.233 -48.666 1.00 96.62 100 ARG A C 1
ATOM 799 O O . ARG A 1 100 ? 35.319 -1.430 -49.242 1.00 96.62 100 ARG A O 1
ATOM 806 N N . VAL A 1 101 ? 33.240 -0.555 -49.205 1.00 95.88 101 VAL A N 1
ATOM 807 C CA . VAL A 1 101 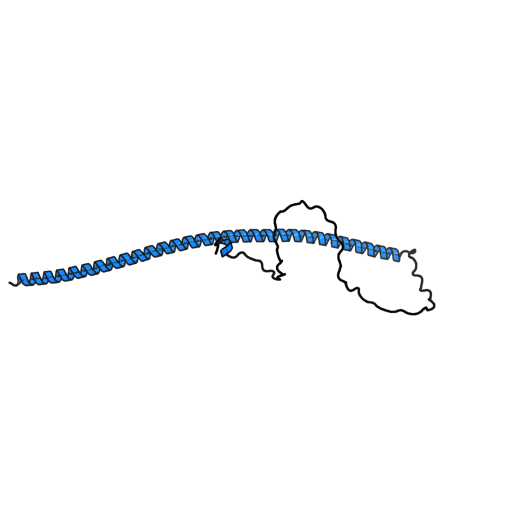? 33.267 -0.012 -50.572 1.00 95.88 101 VAL A CA 1
ATOM 808 C C . VAL A 1 101 ? 34.445 0.947 -50.754 1.00 95.88 101 VAL A C 1
ATOM 810 O O . VAL A 1 101 ? 35.181 0.838 -51.733 1.00 95.88 101 VAL A O 1
ATOM 813 N N . LEU A 1 102 ? 34.685 1.840 -49.789 1.00 95.31 102 LEU A N 1
ATOM 814 C CA . LEU A 1 102 ? 35.816 2.767 -49.831 1.00 95.31 102 LEU A CA 1
ATOM 815 C C . LEU A 1 102 ? 37.161 2.028 -49.817 1.00 95.31 102 LEU A C 1
ATOM 817 O O . LEU A 1 102 ? 38.050 2.347 -50.608 1.00 95.31 102 LEU A O 1
ATOM 821 N N . LYS A 1 103 ? 37.318 1.018 -48.952 1.00 95.94 103 LYS A N 1
ATOM 822 C CA . LYS A 1 103 ? 38.530 0.184 -48.910 1.00 95.94 103 LYS A CA 1
ATOM 823 C C . LYS A 1 103 ? 38.765 -0.529 -50.241 1.00 95.94 103 LYS A C 1
ATOM 825 O O . LYS A 1 103 ? 39.904 -0.568 -50.705 1.00 95.94 103 LYS A O 1
ATOM 830 N N . ASP A 1 104 ? 37.719 -1.060 -50.864 1.00 94.00 104 ASP A N 1
ATOM 831 C CA . ASP A 1 104 ? 37.821 -1.747 -52.153 1.00 94.00 104 ASP A CA 1
ATOM 832 C C . ASP A 1 104 ? 38.159 -0.773 -53.295 1.00 94.00 104 ASP A C 1
ATOM 834 O O . ASP A 1 104 ? 39.043 -1.073 -54.099 1.00 94.00 104 ASP A O 1
ATOM 838 N N . MET A 1 105 ? 37.575 0.433 -53.309 1.00 92.94 105 MET A N 1
ATOM 839 C CA . MET A 1 105 ? 37.939 1.511 -54.242 1.00 92.94 105 MET A CA 1
ATOM 840 C C . MET A 1 105 ? 39.402 1.950 -54.107 1.00 92.94 105 MET A C 1
ATOM 842 O O . MET A 1 105 ? 40.085 2.182 -55.106 1.00 92.94 105 MET A O 1
ATOM 846 N N . ILE A 1 106 ? 39.914 2.076 -52.881 1.00 91.19 106 ILE A N 1
ATOM 847 C CA . ILE A 1 106 ? 41.324 2.422 -52.652 1.00 91.19 106 ILE A CA 1
ATOM 848 C C . ILE A 1 106 ? 42.226 1.313 -53.200 1.00 91.19 106 ILE A C 1
ATOM 850 O O . ILE A 1 106 ? 43.192 1.597 -53.909 1.00 91.19 106 ILE A O 1
ATOM 854 N N . ARG A 1 107 ? 41.899 0.040 -52.935 1.00 90.44 107 ARG A N 1
ATOM 855 C CA . ARG A 1 107 ? 42.653 -1.096 -53.488 1.00 90.44 107 ARG A CA 1
ATOM 856 C C . ARG A 1 107 ? 42.608 -1.122 -55.016 1.00 90.44 107 ARG A C 1
ATOM 858 O O . ARG A 1 107 ? 43.647 -1.344 -55.630 1.00 90.44 107 ARG A O 1
ATOM 865 N N . SER A 1 108 ? 41.452 -0.875 -55.638 1.00 87.50 108 SER A N 1
ATOM 866 C CA . SER A 1 108 ? 41.340 -0.843 -57.103 1.00 87.50 108 SER A CA 1
ATOM 867 C C . SER A 1 108 ? 42.122 0.320 -57.712 1.00 87.50 108 SER A C 1
ATOM 869 O O . SER A 1 108 ? 42.750 0.157 -58.753 1.00 87.50 108 SER A O 1
ATOM 871 N N . THR A 1 109 ? 42.131 1.479 -57.049 1.00 82.38 109 THR A N 1
ATOM 872 C CA . THR A 1 109 ? 42.898 2.654 -57.484 1.00 82.38 109 THR A CA 1
ATOM 873 C C . THR A 1 109 ? 44.401 2.400 -57.376 1.00 82.38 109 THR A C 1
ATOM 875 O O . THR A 1 109 ? 45.128 2.708 -58.312 1.00 82.38 109 THR A O 1
ATOM 878 N N . ASN A 1 110 ? 44.866 1.767 -56.294 1.00 77.06 110 ASN A N 1
ATOM 879 C CA . ASN A 1 110 ? 46.283 1.442 -56.087 1.00 77.06 110 ASN A CA 1
ATOM 880 C C . ASN A 1 110 ? 46.800 0.322 -57.005 1.00 77.06 110 ASN A C 1
ATOM 882 O O . ASN A 1 110 ? 47.980 0.308 -57.342 1.00 77.06 110 ASN A O 1
ATOM 886 N N . ASN A 1 111 ? 45.928 -0.598 -57.424 1.00 70.12 111 ASN A N 1
ATOM 887 C CA . ASN A 1 111 ? 46.261 -1.682 -58.354 1.00 70.12 111 ASN A CA 1
ATOM 888 C C . ASN A 1 111 ? 45.958 -1.332 -59.823 1.00 70.12 111 ASN A C 1
ATOM 890 O O . ASN A 1 111 ? 46.133 -2.174 -60.705 1.00 70.12 111 ASN A O 1
ATOM 894 N N . SER A 1 112 ? 45.500 -0.107 -60.103 1.00 66.38 112 SER A N 1
ATOM 895 C CA . SER A 1 112 ? 45.302 0.379 -61.467 1.00 66.38 112 SER A CA 1
ATOM 896 C C . SER A 1 112 ? 46.661 0.566 -62.159 1.00 66.38 112 SER A C 1
ATOM 898 O O . SER A 1 112 ? 47.573 1.137 -61.561 1.00 66.38 112 SER A O 1
ATOM 900 N N . PRO A 1 113 ? 46.830 0.163 -63.431 1.00 58.28 113 PRO A N 1
ATOM 901 C CA . PRO A 1 113 ? 48.094 0.313 -64.163 1.00 58.28 113 PRO A CA 1
ATOM 902 C C . PRO A 1 113 ? 48.514 1.779 -64.406 1.00 58.28 113 PRO A C 1
ATOM 904 O O . PRO A 1 113 ? 49.634 2.026 -64.846 1.00 58.28 113 PRO A O 1
ATOM 907 N N . LEU A 1 114 ? 47.632 2.742 -64.106 1.00 57.88 114 LEU A N 1
ATOM 908 C CA . LEU A 1 114 ? 47.877 4.191 -64.127 1.00 57.88 114 LEU A CA 1
ATOM 909 C C . LEU A 1 114 ? 48.090 4.797 -62.727 1.00 57.88 114 LEU A C 1
ATOM 911 O O . LEU A 1 114 ? 48.283 6.008 -62.620 1.00 57.88 114 LEU A O 1
ATOM 915 N N . ALA A 1 115 ? 48.051 3.994 -61.656 1.00 54.94 115 ALA A N 1
ATOM 916 C CA . ALA A 1 115 ? 48.398 4.462 -60.319 1.00 54.94 115 ALA A CA 1
ATOM 917 C C . ALA A 1 115 ? 49.833 5.011 -60.347 1.00 54.94 115 ALA A C 1
ATOM 919 O O . ALA A 1 115 ? 50.706 4.371 -60.947 1.00 54.94 115 ALA A O 1
ATOM 920 N N . PRO A 1 116 ? 50.112 6.184 -59.747 1.00 56.91 116 PRO A N 1
ATOM 921 C CA . PRO A 1 116 ? 51.457 6.732 -59.736 1.00 56.91 116 PRO A CA 1
ATOM 922 C C . PRO A 1 116 ? 52.370 5.694 -59.091 1.00 56.91 116 PRO A C 1
ATOM 924 O O . PRO A 1 116 ? 52.262 5.413 -57.898 1.00 56.91 116 PRO A O 1
ATOM 927 N N . ARG A 1 117 ? 53.240 5.077 -59.902 1.00 52.25 117 ARG A N 1
ATOM 928 C CA . ARG A 1 117 ? 54.296 4.192 -59.413 1.00 52.25 117 ARG A CA 1
ATOM 929 C C . ARG A 1 117 ? 54.978 4.933 -58.276 1.00 52.25 117 ARG A C 1
ATOM 931 O O . ARG A 1 117 ? 55.479 6.033 -58.505 1.00 52.25 117 ARG A O 1
ATOM 938 N N . ALA A 1 118 ? 54.982 4.342 -57.082 1.00 54.00 118 ALA A N 1
ATOM 939 C CA . ALA A 1 118 ? 55.827 4.797 -55.993 1.00 54.00 118 ALA A CA 1
ATOM 940 C C . ALA A 1 118 ? 57.246 4.899 -56.557 1.00 54.00 118 ALA A C 1
ATOM 942 O O . ALA A 1 118 ? 57.894 3.894 -56.860 1.00 54.00 118 ALA A O 1
ATOM 943 N N . VAL A 1 119 ? 57.669 6.130 -56.829 1.00 48.75 119 VAL A N 1
ATOM 944 C CA . VAL A 1 119 ? 59.004 6.418 -57.323 1.00 48.75 119 VAL A CA 1
ATOM 945 C C . VAL A 1 119 ? 59.926 5.974 -56.199 1.00 48.75 119 VAL A C 1
ATOM 947 O O . VAL A 1 119 ? 59.797 6.452 -55.072 1.00 48.75 119 VAL A O 1
ATOM 950 N N . ALA A 1 120 ? 60.800 5.009 -56.493 1.00 46.59 120 ALA A N 1
ATOM 951 C CA . ALA A 1 120 ? 61.848 4.577 -55.579 1.00 46.59 120 ALA A CA 1
ATOM 952 C C . ALA A 1 120 ? 62.537 5.814 -54.973 1.00 46.59 120 ALA A C 1
ATOM 954 O O . ALA A 1 120 ? 62.739 6.796 -55.699 1.00 46.59 120 ALA A O 1
ATOM 955 N N . PRO A 1 121 ? 62.885 5.804 -53.674 1.00 44.38 121 PRO A N 1
ATOM 956 C CA . PRO A 1 121 ? 63.428 6.981 -53.019 1.00 44.38 121 PRO A CA 1
ATOM 957 C C . PRO A 1 121 ? 64.729 7.362 -53.725 1.00 44.38 121 PRO A C 1
ATOM 959 O O . PRO A 1 121 ? 65.731 6.649 -53.652 1.00 44.38 121 PRO A O 1
ATOM 962 N N . ARG A 1 122 ? 64.711 8.477 -54.463 1.00 46.91 122 ARG A N 1
ATOM 963 C CA . ARG A 1 122 ? 65.940 9.096 -54.952 1.00 46.91 122 ARG A CA 1
ATOM 964 C C . ARG A 1 122 ? 66.731 9.50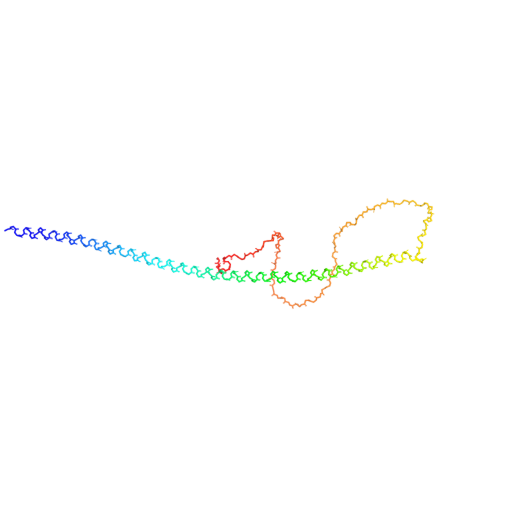3 -53.719 1.00 46.91 122 ARG A C 1
ATOM 966 O O . ARG A 1 122 ? 66.227 10.254 -52.889 1.00 46.91 122 ARG A O 1
ATOM 973 N N . GLN A 1 123 ? 67.941 8.964 -53.604 1.00 44.12 123 GLN A N 1
ATOM 974 C CA . GLN A 1 123 ? 68.881 9.291 -52.544 1.00 44.12 123 GLN A CA 1
ATOM 975 C C . GLN A 1 123 ? 69.018 10.814 -52.418 1.00 44.12 123 GLN A C 1
ATOM 977 O O . GLN A 1 123 ? 69.477 11.494 -53.335 1.00 44.12 123 GLN A O 1
ATOM 982 N N . GLN A 1 124 ? 68.577 11.328 -51.275 1.00 39.56 124 GLN A N 1
ATOM 983 C CA . GLN A 1 124 ? 68.882 12.664 -50.783 1.00 39.56 124 GLN A CA 1
ATOM 984 C C . GLN A 1 124 ? 70.365 12.707 -50.391 1.00 39.56 124 GLN A C 1
ATOM 986 O O . GLN A 1 124 ? 70.793 11.845 -49.620 1.00 39.56 124 GLN A O 1
ATOM 991 N N . PRO A 1 125 ? 71.159 13.701 -50.824 1.00 44.41 125 PRO A N 1
ATOM 992 C CA . PRO A 1 125 ? 72.327 14.078 -50.053 1.00 44.41 125 PRO A CA 1
ATOM 993 C C . PRO A 1 125 ? 71.863 14.778 -48.768 1.00 44.41 125 PRO A C 1
ATOM 995 O O . PRO A 1 125 ? 70.929 15.581 -48.766 1.00 44.41 125 PRO A O 1
ATOM 998 N N . ALA A 1 126 ? 72.511 14.395 -47.673 1.00 45.28 126 ALA A N 1
ATOM 999 C CA . ALA A 1 126 ? 72.202 14.773 -46.307 1.00 45.28 126 ALA A CA 1
ATOM 1000 C C . ALA A 1 126 ? 72.192 16.295 -46.082 1.00 45.28 126 ALA A C 1
ATOM 1002 O O . ALA A 1 126 ? 73.182 16.979 -46.331 1.00 45.28 126 ALA A O 1
ATOM 1003 N N . ALA A 1 127 ? 71.102 16.786 -45.495 1.00 41.22 127 ALA A N 1
ATOM 1004 C CA . ALA A 1 127 ? 71.107 17.963 -44.641 1.00 41.22 127 ALA A CA 1
ATOM 1005 C C . ALA A 1 127 ? 70.450 17.568 -43.312 1.00 41.22 127 ALA A C 1
ATOM 1007 O O . ALA A 1 127 ? 69.468 16.830 -43.276 1.00 41.22 127 ALA A O 1
ATOM 1008 N N . ALA A 1 128 ? 71.104 17.966 -42.232 1.00 40.19 128 ALA A N 1
ATOM 1009 C CA . ALA A 1 128 ? 71.012 17.380 -40.910 1.00 40.19 128 ALA A CA 1
ATOM 1010 C C . ALA A 1 128 ? 69.662 17.576 -40.192 1.00 40.19 128 ALA A C 1
ATOM 1012 O O . ALA A 1 128 ? 69.044 18.629 -40.283 1.00 40.19 128 ALA A O 1
ATOM 1013 N N . SER A 1 129 ? 69.317 16.553 -39.397 1.00 48.44 129 SER A N 1
ATOM 1014 C CA . SER A 1 129 ? 68.843 16.642 -38.006 1.00 48.44 129 SER A CA 1
ATOM 1015 C C . SER A 1 129 ? 67.711 17.625 -37.686 1.00 48.44 129 SER A C 1
ATOM 1017 O O . SER A 1 129 ? 67.997 18.793 -37.461 1.00 48.44 129 SER A O 1
ATOM 1019 N N . VAL A 1 130 ? 66.503 17.100 -37.440 1.00 39.09 130 VAL A N 1
ATOM 1020 C CA . VAL A 1 130 ? 65.916 17.050 -36.080 1.00 39.09 130 VAL A CA 1
ATOM 1021 C C . VAL A 1 130 ? 64.979 15.838 -36.013 1.00 39.09 130 VAL A C 1
ATOM 1023 O O . VAL A 1 130 ? 63.910 15.820 -36.616 1.00 39.09 130 VAL A O 1
ATOM 1026 N N . ALA A 1 131 ? 65.400 14.801 -35.296 1.00 50.19 131 ALA A N 1
ATOM 1027 C CA . ALA A 1 131 ? 64.481 13.831 -34.728 1.00 50.19 131 ALA A CA 1
ATOM 1028 C C . ALA A 1 131 ? 64.013 14.413 -33.397 1.00 50.19 131 ALA A C 1
ATOM 1030 O O . ALA A 1 131 ? 64.847 14.564 -32.515 1.00 50.19 131 ALA A O 1
ATOM 1031 N N . GLU A 1 132 ? 62.728 14.728 -33.242 1.00 47.25 132 GLU A N 1
ATOM 1032 C CA . GLU A 1 132 ? 62.127 14.787 -31.911 1.00 47.25 132 GLU A CA 1
ATOM 1033 C C . GLU A 1 132 ? 60.596 14.727 -31.951 1.00 47.25 132 GLU A C 1
ATOM 1035 O O . GLU A 1 132 ? 59.929 15.487 -32.645 1.00 47.25 132 GLU A O 1
ATOM 1040 N N . GLN A 1 133 ? 60.091 13.804 -31.130 1.00 50.56 133 GLN A N 1
ATOM 1041 C CA . GLN A 1 133 ? 58.771 13.785 -30.498 1.00 50.56 133 GLN A CA 1
ATOM 1042 C C . GLN A 1 133 ? 57.574 13.316 -31.336 1.00 50.56 133 GLN A C 1
ATOM 1044 O O . GLN A 1 133 ? 56.659 14.048 -31.698 1.00 50.56 133 GLN A O 1
ATOM 1049 N N . LEU A 1 134 ? 57.508 11.984 -31.439 1.00 53.69 134 LEU A N 1
ATOM 1050 C CA . LEU A 1 134 ? 56.290 11.254 -31.084 1.00 53.69 134 LEU A CA 1
ATOM 1051 C C . LEU A 1 134 ? 55.798 11.728 -29.703 1.00 53.69 134 LEU A C 1
ATOM 1053 O O . LEU A 1 134 ? 56.340 11.320 -28.677 1.00 53.69 134 LEU A O 1
ATOM 1057 N N . ALA A 1 135 ? 54.775 12.573 -29.676 1.00 43.50 135 ALA A N 1
ATOM 1058 C CA . ALA A 1 135 ? 53.992 12.842 -28.480 1.00 43.50 135 ALA A CA 1
ATOM 1059 C C . ALA A 1 135 ? 52.518 12.961 -28.876 1.00 43.50 135 ALA A C 1
ATOM 1061 O O . ALA A 1 135 ? 52.142 13.743 -29.748 1.00 43.50 135 ALA A O 1
ATOM 1062 N N . PHE A 1 136 ? 51.698 12.117 -28.257 1.00 47.56 136 PHE A N 1
ATOM 1063 C CA . PHE A 1 136 ? 50.244 12.125 -28.360 1.00 47.56 136 PHE A CA 1
ATOM 1064 C C . PHE A 1 136 ? 49.686 13.516 -28.017 1.00 47.56 136 PHE A C 1
ATOM 1066 O O . PHE A 1 136 ? 50.190 14.144 -27.083 1.00 47.56 136 PHE A O 1
ATOM 1073 N N . PRO A 1 137 ? 48.630 14.002 -28.693 1.00 58.75 137 PRO A N 1
ATOM 1074 C CA . PRO A 1 137 ? 48.014 15.257 -28.297 1.00 58.75 137 PRO A CA 1
ATOM 1075 C C . PRO A 1 137 ? 47.273 15.067 -26.965 1.00 58.75 137 PRO A C 1
ATOM 1077 O O . PRO A 1 137 ? 46.266 14.364 -26.887 1.00 58.75 137 PRO A O 1
ATOM 1080 N N . SER A 1 138 ? 47.784 15.700 -25.908 1.00 47.78 138 SER A N 1
ATOM 1081 C CA . SER A 1 138 ? 47.054 15.927 -24.659 1.00 47.78 138 SER A CA 1
ATOM 1082 C C . SER A 1 138 ? 45.957 16.979 -24.874 1.00 47.78 138 SER A C 1
ATOM 1084 O O . SER A 1 138 ? 46.211 17.962 -25.578 1.00 47.78 138 SER A O 1
ATOM 1086 N N . PRO A 1 139 ? 44.778 16.862 -24.241 1.00 56.88 139 PRO A N 1
ATOM 1087 C CA . PRO A 1 139 ? 43.737 17.871 -24.358 1.00 56.88 139 PRO A CA 1
ATOM 1088 C C . PRO A 1 139 ? 44.061 19.055 -23.439 1.00 56.88 139 PRO A C 1
ATOM 1090 O O . PRO A 1 139 ? 44.393 18.854 -22.270 1.00 56.88 139 PRO A O 1
ATOM 1093 N N . VAL A 1 140 ? 43.953 20.286 -23.944 1.00 49.84 140 VAL A N 1
ATOM 1094 C CA . VAL A 1 140 ? 44.046 21.493 -23.105 1.00 49.84 140 VAL A CA 1
ATOM 1095 C C . VAL A 1 140 ? 42.657 22.133 -22.958 1.00 49.84 140 VAL A C 1
ATOM 1097 O O . VAL A 1 140 ? 41.924 22.197 -23.949 1.00 49.84 140 VAL A O 1
ATOM 1100 N N . PRO A 1 141 ? 42.271 22.570 -21.739 1.00 48.50 141 PRO A N 1
ATOM 1101 C CA . PRO A 1 141 ? 40.929 23.044 -21.404 1.00 48.50 141 PRO A CA 1
ATOM 1102 C C . PRO A 1 141 ? 40.648 24.435 -21.978 1.00 48.50 141 PRO A C 1
ATOM 1104 O O . PRO A 1 141 ? 41.558 25.230 -22.204 1.00 48.50 141 PRO A O 1
ATOM 1107 N N . GLY A 1 142 ? 39.364 24.708 -22.212 1.00 46.38 142 GLY A N 1
ATOM 1108 C CA . GLY A 1 142 ? 38.898 25.842 -23.000 1.00 46.38 142 GLY A CA 1
ATOM 1109 C C . GLY A 1 142 ? 39.020 27.225 -22.366 1.00 46.38 142 GLY A C 1
ATOM 1110 O O . GLY A 1 142 ? 39.219 27.373 -21.166 1.00 46.38 142 GLY A O 1
ATOM 1111 N N . VAL A 1 143 ? 38.774 28.234 -23.206 1.00 38.75 143 VAL A N 1
ATOM 1112 C CA . VAL A 1 143 ? 38.163 29.510 -22.816 1.00 38.75 143 VAL A CA 1
ATOM 1113 C C . VAL A 1 143 ? 37.187 29.936 -23.921 1.00 38.75 143 VAL A C 1
ATOM 1115 O O . VAL A 1 143 ? 37.415 29.709 -25.106 1.00 38.75 143 VAL A O 1
ATOM 1118 N N . ALA A 1 144 ? 36.071 30.488 -23.457 1.00 47.94 144 ALA A N 1
ATOM 1119 C CA . ALA A 1 144 ? 34.808 30.804 -24.104 1.00 47.94 144 ALA A CA 1
ATOM 1120 C C . ALA A 1 144 ? 34.846 31.490 -25.484 1.00 47.94 144 ALA A C 1
ATOM 1122 O O . ALA A 1 144 ? 35.568 32.458 -25.708 1.00 47.94 144 ALA A O 1
ATOM 1123 N N . GLY A 1 145 ? 33.913 31.068 -26.344 1.00 35.81 145 GLY A N 1
ATOM 1124 C CA . GLY A 1 145 ? 33.376 31.856 -27.453 1.00 35.81 145 GLY A CA 1
ATOM 1125 C C . GLY A 1 145 ? 31.839 31.827 -27.403 1.00 35.81 145 GLY A C 1
ATOM 1126 O O . GLY A 1 145 ? 31.275 30.765 -27.125 1.00 35.81 145 GLY A O 1
ATOM 1127 N N . PRO A 1 146 ? 31.143 32.961 -27.605 1.00 46.81 146 PRO A N 1
ATOM 1128 C CA . PRO A 1 146 ? 29.704 33.064 -27.386 1.00 46.81 146 PRO A CA 1
ATOM 1129 C C . PRO A 1 146 ? 28.938 32.355 -28.509 1.00 46.81 146 PRO A C 1
ATOM 1131 O O . PRO A 1 146 ? 29.145 32.635 -29.687 1.00 46.81 146 PRO A O 1
ATOM 1134 N N . SER A 1 147 ? 28.041 31.439 -28.144 1.00 36.50 147 SER A N 1
ATOM 1135 C CA . SER A 1 147 ? 27.076 30.852 -29.081 1.00 36.50 147 SER A CA 1
ATOM 1136 C C . SER A 1 147 ? 25.813 31.723 -29.134 1.00 36.50 147 SER A C 1
ATOM 1138 O O . SER A 1 147 ? 25.416 32.263 -28.098 1.00 36.50 147 SER A O 1
ATOM 1140 N N . PRO A 1 148 ? 25.200 31.911 -30.316 1.00 41.91 148 PRO A N 1
ATOM 1141 C CA . PRO A 1 148 ? 24.186 32.930 -30.534 1.00 41.91 148 PRO A CA 1
ATOM 1142 C C . PRO A 1 148 ? 22.852 32.560 -29.887 1.00 41.91 148 PRO A C 1
ATOM 1144 O O . PRO A 1 148 ? 22.379 31.427 -29.949 1.00 41.91 148 PRO A O 1
ATOM 1147 N N . THR A 1 149 ? 22.238 33.576 -29.298 1.00 46.25 149 THR A N 1
ATOM 1148 C CA . THR A 1 149 ? 20.899 33.585 -28.725 1.00 46.25 149 THR A CA 1
ATOM 1149 C C . THR A 1 149 ? 19.857 33.404 -29.829 1.00 46.25 149 THR A C 1
ATOM 1151 O O . THR A 1 149 ? 19.765 34.236 -30.730 1.00 46.25 149 THR A O 1
ATOM 1154 N N . PHE A 1 150 ? 19.026 32.365 -29.738 1.00 37.47 150 PHE A N 1
ATOM 1155 C CA . PHE A 1 150 ? 17.759 32.304 -30.466 1.00 37.47 150 PHE A CA 1
ATOM 1156 C C . PHE A 1 150 ? 16.601 32.407 -29.469 1.00 37.47 150 PHE A C 1
ATOM 1158 O O . PHE A 1 150 ? 16.358 31.494 -28.690 1.00 37.47 150 PHE A O 1
ATOM 1165 N N . GLY A 1 151 ? 15.933 33.564 -29.507 1.00 32.72 151 GLY A N 1
ATOM 1166 C CA . GLY A 1 151 ? 14.523 33.771 -29.165 1.00 32.72 151 GLY A CA 1
ATOM 1167 C C . GLY A 1 151 ? 14.043 33.350 -27.778 1.00 32.72 151 GLY A C 1
ATOM 1168 O O . GLY A 1 151 ? 13.443 32.293 -27.622 1.00 32.72 151 GLY A O 1
ATOM 1169 N N . ALA A 1 152 ? 14.164 34.251 -26.805 1.00 35.72 152 ALA A N 1
ATOM 1170 C CA . ALA A 1 152 ? 13.224 34.291 -25.688 1.00 35.72 152 ALA A CA 1
ATOM 1171 C C . ALA A 1 152 ? 11.820 34.699 -26.184 1.00 35.72 152 ALA A C 1
ATOM 1173 O O . ALA A 1 152 ? 11.713 35.497 -27.119 1.00 35.72 152 ALA A O 1
ATOM 1174 N N . PRO A 1 153 ? 10.760 34.318 -25.459 1.00 39.88 153 PRO A N 1
ATOM 1175 C CA . PRO A 1 153 ? 9.766 35.284 -25.048 1.00 39.88 153 PRO A CA 1
ATOM 1176 C C . PRO A 1 153 ? 9.964 35.581 -23.558 1.00 39.88 153 PRO A C 1
ATOM 1178 O O . PRO A 1 153 ? 9.802 34.732 -22.688 1.00 39.88 153 PRO A O 1
ATOM 1181 N N . THR A 1 154 ? 10.354 36.826 -23.303 1.00 33.88 154 THR A N 1
ATOM 1182 C CA . THR A 1 154 ? 10.063 37.618 -22.100 1.00 33.88 154 THR A CA 1
ATOM 1183 C C . THR A 1 154 ? 8.607 37.414 -21.639 1.00 33.88 154 THR A C 1
ATOM 1185 O O . THR A 1 154 ? 7.725 37.310 -22.484 1.00 33.88 154 THR A O 1
ATOM 1188 N N . ALA A 1 155 ? 8.244 37.404 -20.356 1.00 31.84 155 ALA A N 1
ATOM 1189 C CA . ALA A 1 155 ? 8.931 37.856 -19.153 1.00 31.84 155 ALA A CA 1
ATOM 1190 C C . ALA A 1 155 ? 8.323 37.180 -17.905 1.00 31.84 155 ALA A C 1
ATOM 1192 O O . ALA A 1 155 ? 7.109 36.999 -17.829 1.00 31.84 155 ALA A O 1
ATOM 1193 N N . ASP A 1 156 ? 9.175 36.902 -16.919 1.00 42.28 156 ASP A N 1
ATOM 1194 C CA . ASP A 1 156 ? 8.813 36.888 -15.495 1.00 42.28 156 ASP A CA 1
ATOM 1195 C C . ASP A 1 156 ? 8.564 38.335 -15.014 1.00 42.28 156 ASP A C 1
ATOM 1197 O O . ASP A 1 156 ? 9.072 39.286 -15.622 1.00 42.28 156 ASP A O 1
ATOM 1201 N N . PRO A 1 157 ? 7.886 38.541 -13.873 1.00 42.44 157 PRO A N 1
ATOM 1202 C CA . PRO A 1 157 ? 8.708 38.970 -12.745 1.00 42.44 157 PRO A CA 1
ATOM 1203 C C . PRO A 1 157 ? 8.234 38.375 -11.414 1.00 42.44 157 PRO A C 1
ATOM 1205 O O . PRO A 1 157 ? 7.131 38.654 -10.957 1.00 42.44 157 PRO A O 1
ATOM 1208 N N . ALA A 1 158 ? 9.121 37.676 -10.706 1.00 32.50 158 ALA A N 1
ATOM 1209 C CA . ALA A 1 158 ? 9.890 38.318 -9.637 1.00 32.50 158 ALA A CA 1
ATOM 1210 C C . ALA A 1 158 ? 10.675 37.294 -8.787 1.00 32.50 158 ALA A C 1
ATOM 1212 O O . ALA A 1 158 ? 10.104 36.521 -8.032 1.00 32.50 158 ALA A O 1
ATOM 1213 N N . VAL A 1 159 ? 12.006 37.389 -8.891 1.00 31.88 159 VAL A N 1
ATOM 1214 C CA . VAL A 1 159 ? 12.990 37.458 -7.788 1.00 31.88 159 VAL A CA 1
ATOM 1215 C C . VAL A 1 159 ? 12.899 36.412 -6.658 1.00 31.88 159 VAL A C 1
ATOM 1217 O O . VAL A 1 159 ? 12.123 36.574 -5.725 1.00 31.88 159 VAL A O 1
ATOM 1220 N N . ALA A 1 160 ? 13.837 35.453 -6.641 1.00 30.47 160 ALA A N 1
ATOM 1221 C CA . ALA A 1 160 ? 14.958 35.414 -5.676 1.00 30.47 160 ALA A CA 1
ATOM 1222 C C . ALA A 1 160 ? 15.678 34.043 -5.660 1.00 30.47 160 ALA A C 1
ATOM 1224 O O . ALA A 1 160 ? 15.153 33.045 -5.183 1.00 30.47 160 ALA A O 1
ATOM 1225 N N . THR A 1 161 ? 16.921 34.053 -6.143 1.00 33.12 161 THR A N 1
ATOM 1226 C CA . THR A 1 161 ? 18.114 33.408 -5.557 1.00 33.12 161 THR A CA 1
ATOM 1227 C C . THR A 1 161 ? 18.020 31.954 -5.065 1.00 33.12 161 THR A C 1
ATOM 1229 O O . THR A 1 161 ? 17.697 31.677 -3.914 1.00 33.12 161 THR A O 1
ATOM 1232 N N . THR A 1 162 ? 18.489 31.026 -5.898 1.00 33.03 162 THR A N 1
ATOM 1233 C CA . THR A 1 162 ? 18.945 29.688 -5.487 1.00 33.03 162 THR A CA 1
ATOM 1234 C C . THR A 1 162 ? 20.474 29.678 -5.379 1.00 33.03 162 THR A C 1
ATOM 1236 O O . THR A 1 162 ? 21.135 30.134 -6.314 1.00 33.03 162 THR A O 1
ATOM 1239 N N . PRO A 1 163 ? 21.076 29.088 -4.333 1.00 38.31 163 PRO A N 1
ATOM 1240 C CA . PRO A 1 163 ? 22.313 28.346 -4.484 1.00 38.31 163 PRO A CA 1
ATOM 1241 C C . PRO A 1 163 ? 21.986 26.867 -4.741 1.00 38.31 163 PRO A C 1
ATOM 1243 O O . PRO A 1 163 ? 21.119 26.272 -4.103 1.00 38.31 163 PRO A O 1
ATOM 1246 N N . ALA A 1 164 ? 22.682 26.296 -5.720 1.00 42.62 164 ALA A N 1
ATOM 1247 C CA . ALA A 1 164 ? 22.592 24.900 -6.126 1.00 42.62 164 ALA A CA 1
ATOM 1248 C C . ALA A 1 164 ? 23.077 23.941 -5.022 1.00 42.62 164 ALA A C 1
ATOM 1250 O O . ALA A 1 164 ? 24.093 24.240 -4.384 1.00 42.62 164 ALA A O 1
ATOM 1251 N N . PRO A 1 165 ? 22.449 22.764 -4.833 1.00 40.28 165 PRO A N 1
ATOM 1252 C CA . PRO A 1 165 ? 23.082 21.679 -4.118 1.00 40.28 165 PRO A CA 1
ATOM 1253 C C . PRO A 1 165 ? 23.866 20.772 -5.067 1.00 40.28 165 PRO A C 1
ATOM 1255 O O . PRO A 1 165 ? 23.570 20.609 -6.253 1.00 40.28 165 PRO A O 1
ATOM 1258 N N . ALA A 1 166 ? 24.917 20.233 -4.469 1.00 34.47 166 ALA A N 1
ATOM 1259 C CA . ALA A 1 166 ? 25.935 19.385 -5.035 1.00 34.47 166 ALA A CA 1
ATOM 1260 C C . ALA A 1 166 ? 25.394 18.060 -5.582 1.00 34.47 166 ALA A C 1
ATOM 1262 O O . ALA A 1 166 ? 24.362 17.544 -5.152 1.00 34.47 166 ALA A O 1
ATOM 1263 N N . ALA A 1 167 ? 26.179 17.504 -6.501 1.00 46.47 167 ALA A N 1
ATOM 1264 C CA . ALA A 1 167 ? 26.110 16.123 -6.931 1.00 46.47 167 ALA A CA 1
ATOM 1265 C C . ALA A 1 167 ? 26.024 15.176 -5.722 1.00 46.47 167 ALA A C 1
ATOM 1267 O O . ALA A 1 167 ? 26.911 15.169 -4.869 1.00 46.47 167 ALA A O 1
ATOM 1268 N N . ALA A 1 168 ? 24.967 14.370 -5.688 1.00 38.03 168 ALA A N 1
ATOM 1269 C CA . ALA A 1 168 ? 24.913 13.146 -4.913 1.00 38.03 168 ALA A CA 1
ATOM 1270 C C . ALA A 1 168 ? 24.783 11.996 -5.912 1.00 38.03 168 ALA A C 1
ATOM 1272 O O . ALA A 1 168 ? 23.788 11.873 -6.630 1.00 38.03 168 ALA A O 1
ATOM 1273 N N . GLU A 1 169 ? 25.841 11.199 -5.989 1.00 49.41 169 GLU A N 1
ATOM 1274 C CA . GLU A 1 169 ? 25.742 9.813 -6.409 1.00 49.41 169 GLU A CA 1
ATOM 1275 C C . GLU A 1 169 ? 24.756 9.118 -5.465 1.00 49.41 169 GLU A C 1
ATOM 1277 O O . GLU A 1 169 ? 25.007 9.055 -4.269 1.00 49.41 169 GLU A O 1
ATOM 1282 N N . ASP A 1 170 ? 23.617 8.668 -5.984 1.00 40.78 170 ASP A N 1
ATOM 1283 C CA . ASP A 1 170 ? 22.915 7.482 -5.489 1.00 40.78 170 ASP A CA 1
ATOM 1284 C C . ASP A 1 170 ? 21.734 7.181 -6.413 1.00 40.78 170 ASP A C 1
ATOM 1286 O O . ASP A 1 170 ? 20.725 7.886 -6.452 1.00 40.78 170 ASP A O 1
ATOM 1290 N N . GLY A 1 171 ? 21.853 6.099 -7.180 1.00 45.94 171 GLY A N 1
ATOM 1291 C CA . GLY A 1 171 ? 20.776 5.542 -7.997 1.00 45.94 171 GLY A CA 1
ATOM 1292 C C . GLY A 1 171 ? 19.719 4.829 -7.151 1.00 45.94 171 GLY A C 1
ATOM 1293 O O . GLY A 1 171 ? 19.397 3.676 -7.426 1.00 45.94 171 GLY A O 1
ATOM 1294 N N . SER A 1 172 ? 19.195 5.483 -6.113 1.00 55.00 172 SER A N 1
ATOM 1295 C CA . SER A 1 172 ? 18.064 4.970 -5.342 1.00 55.00 172 SER A CA 1
ATOM 1296 C C . SER A 1 172 ? 16.758 5.433 -5.970 1.00 55.00 172 SER A C 1
ATOM 1298 O O . SER A 1 172 ? 16.472 6.627 -6.053 1.00 55.00 172 SER A O 1
ATOM 1300 N N . LEU A 1 173 ? 15.943 4.467 -6.396 1.00 56.31 173 LEU A N 1
ATOM 1301 C CA . LEU A 1 173 ? 14.537 4.693 -6.709 1.00 56.31 173 LEU A CA 1
ATOM 1302 C C . LEU A 1 173 ? 13.866 5.253 -5.453 1.00 56.31 173 LEU A C 1
ATOM 1304 O O . LEU A 1 173 ? 13.652 4.543 -4.472 1.00 56.31 173 LEU A O 1
ATOM 1308 N N . HIS A 1 174 ? 13.599 6.553 -5.471 1.00 63.97 174 HIS A N 1
ATOM 1309 C CA . HIS A 1 174 ? 12.976 7.238 -4.358 1.00 63.97 174 HIS A CA 1
ATOM 1310 C C . HIS A 1 174 ? 11.486 6.892 -4.341 1.00 63.97 174 HIS A C 1
ATOM 1312 O O . HIS A 1 174 ? 10.733 7.309 -5.222 1.00 63.97 174 HIS A O 1
ATOM 1318 N N . PHE A 1 175 ? 11.072 6.089 -3.362 1.00 68.00 175 PHE A N 1
ATOM 1319 C CA . PHE A 1 175 ? 9.663 5.809 -3.114 1.00 68.00 175 PHE A CA 1
ATOM 1320 C C . PHE A 1 175 ? 9.113 6.829 -2.111 1.00 68.00 175 PHE A C 1
ATOM 1322 O O . PHE A 1 175 ? 9.754 7.050 -1.078 1.00 68.00 175 PHE A O 1
ATOM 1329 N N . PRO A 1 176 ? 7.940 7.431 -2.378 1.00 71.44 176 PRO A N 1
ATOM 1330 C CA . PRO A 1 176 ? 7.276 8.280 -1.399 1.00 71.44 176 PRO A CA 1
ATOM 1331 C C . PRO A 1 176 ? 6.956 7.464 -0.144 1.00 71.44 176 PRO A C 1
ATOM 1333 O O . PRO A 1 176 ? 6.557 6.298 -0.225 1.00 71.44 176 PRO A O 1
ATOM 1336 N N . SER A 1 177 ? 7.160 8.065 1.027 1.00 75.88 177 SER A N 1
ATOM 1337 C CA . SER A 1 177 ? 6.905 7.385 2.295 1.00 75.88 177 SER A CA 1
ATOM 1338 C C . SER A 1 177 ? 5.406 7.112 2.468 1.00 75.88 177 SER A C 1
ATOM 1340 O O . SER A 1 177 ? 4.551 7.822 1.934 1.00 75.88 177 SER A O 1
ATOM 1342 N N . LEU A 1 178 ? 5.062 6.076 3.241 1.00 64.12 178 LEU A N 1
ATOM 1343 C CA . LEU A 1 178 ? 3.661 5.741 3.541 1.00 64.12 178 LEU A CA 1
ATOM 1344 C C . LEU A 1 178 ? 2.904 6.909 4.190 1.00 64.12 178 LEU A C 1
ATOM 1346 O O . LEU A 1 178 ? 1.708 7.062 3.967 1.00 64.12 178 LEU A O 1
ATOM 1350 N N . GLU A 1 179 ? 3.610 7.752 4.943 1.00 75.00 179 GLU A N 1
ATOM 1351 C CA . GLU A 1 179 ? 3.076 8.971 5.558 1.00 75.00 179 GLU A CA 1
ATOM 1352 C C . GLU A 1 179 ? 2.659 10.000 4.488 1.00 75.00 179 GLU A C 1
ATOM 1354 O O . GLU A 1 179 ? 1.573 10.574 4.572 1.00 75.00 179 GLU A O 1
ATOM 1359 N N . GLN A 1 180 ? 3.463 10.153 3.427 1.00 71.94 180 GLN A N 1
ATOM 1360 C CA . GLN A 1 180 ? 3.184 11.050 2.298 1.00 71.94 180 GLN A CA 1
ATOM 1361 C C . GLN A 1 180 ? 2.016 10.553 1.437 1.00 71.94 180 GLN A C 1
ATOM 1363 O O . GLN A 1 180 ? 1.174 11.339 1.013 1.00 71.94 180 GLN A O 1
ATOM 1368 N N . LEU A 1 181 ? 1.928 9.241 1.209 1.00 68.38 181 LEU A N 1
ATOM 1369 C CA . LEU A 1 181 ? 0.817 8.622 0.474 1.00 68.38 181 LEU A CA 1
ATOM 1370 C C . LEU A 1 181 ? -0.508 8.661 1.246 1.00 68.38 181 LEU A C 1
ATOM 1372 O O . LEU A 1 181 ? -1.576 8.669 0.636 1.00 68.38 181 LEU A O 1
ATOM 1376 N N . ALA A 1 182 ? -0.447 8.679 2.576 1.00 72.00 182 ALA A N 1
ATOM 1377 C CA . ALA A 1 182 ? -1.619 8.761 3.439 1.00 72.00 182 ALA A CA 1
ATOM 1378 C C . ALA A 1 182 ? -2.118 10.201 3.664 1.00 72.0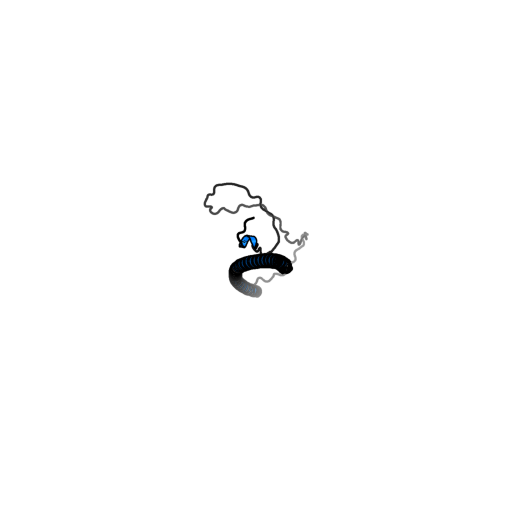0 182 ALA A C 1
ATOM 1380 O O . ALA A 1 182 ? -3.165 10.371 4.288 1.00 72.00 182 ALA A O 1
ATOM 1381 N N . GLY A 1 183 ? -1.407 11.224 3.168 1.00 65.69 183 GLY A N 1
ATOM 1382 C CA . GLY A 1 183 ? -1.779 12.631 3.353 1.00 65.69 183 GLY A CA 1
ATOM 1383 C C . GLY A 1 183 ? -1.747 13.084 4.816 1.00 65.69 183 GLY A C 1
ATOM 1384 O O . GLY A 1 183 ? -2.513 13.964 5.200 1.00 65.69 183 GLY A O 1
ATOM 1385 N N . ILE A 1 184 ? -0.910 12.451 5.642 1.00 60.69 184 ILE A N 1
ATOM 1386 C CA . ILE A 1 184 ? -0.745 12.817 7.049 1.00 60.69 184 ILE A CA 1
ATOM 1387 C C . ILE A 1 184 ? 0.377 13.856 7.108 1.00 60.69 184 ILE A C 1
ATOM 1389 O O . ILE A 1 184 ? 1.556 13.502 7.099 1.00 60.69 184 ILE A O 1
ATOM 1393 N N . ASP A 1 185 ? 0.001 15.135 7.125 1.00 60.41 185 ASP A N 1
ATOM 1394 C CA . ASP A 1 185 ? 0.924 16.220 7.472 1.00 60.41 185 ASP A CA 1
ATOM 1395 C C . ASP A 1 185 ? 1.357 16.072 8.940 1.00 60.41 185 ASP A C 1
ATOM 1397 O O . ASP A 1 185 ? 0.540 15.746 9.809 1.00 60.41 185 ASP A O 1
ATOM 1401 N N . LYS A 1 186 ? 2.653 16.277 9.205 1.00 51.97 186 LYS A N 1
ATOM 1402 C CA . LYS A 1 186 ? 3.200 16.400 10.566 1.00 51.97 186 LYS A CA 1
ATOM 1403 C C . LYS A 1 186 ? 2.947 17.789 11.130 1.00 51.97 186 LYS A C 1
ATOM 1405 O O . LYS A 1 186 ? 3.127 18.764 10.370 1.00 51.97 186 LYS A O 1
#